Protein AF-A0A7S2GBQ5-F1 (afdb_monomer)

Structure (mmCIF, N/CA/C/O backbone):
data_AF-A0A7S2GBQ5-F1
#
_entry.id   AF-A0A7S2GBQ5-F1
#
loop_
_atom_site.group_PDB
_atom_site.id
_atom_site.type_symbol
_atom_site.label_atom_id
_atom_site.label_alt_id
_atom_site.label_comp_id
_atom_site.label_asym_id
_atom_site.label_entity_id
_atom_site.label_seq_id
_atom_site.pdbx_PDB_ins_code
_atom_site.Cartn_x
_atom_site.Cartn_y
_atom_site.Cartn_z
_atom_site.occupancy
_atom_site.B_iso_or_equiv
_atom_site.auth_seq_id
_atom_site.auth_comp_id
_atom_site.auth_asym_id
_atom_site.auth_atom_id
_atom_site.pdbx_PDB_model_num
ATOM 1 N N . ASP A 1 1 ? -71.004 -13.357 -18.748 1.00 38.91 1 ASP A N 1
ATOM 2 C CA . ASP A 1 1 ? -71.291 -12.742 -20.054 1.00 38.91 1 ASP A CA 1
ATOM 3 C C . ASP A 1 1 ? -70.005 -12.298 -20.719 1.00 38.91 1 ASP A C 1
ATOM 5 O O . ASP A 1 1 ? -69.294 -11.481 -20.156 1.00 38.91 1 ASP A O 1
ATOM 9 N N . SER A 1 2 ? -69.502 -13.001 -21.742 1.00 39.09 2 SER A N 1
ATOM 10 C CA . SER A 1 2 ? -69.955 -12.904 -23.149 1.00 39.09 2 SER A CA 1
ATOM 11 C C . SER A 1 2 ? -70.015 -11.432 -23.583 1.00 39.09 2 SER A C 1
ATOM 13 O O . SER A 1 2 ? -70.747 -10.651 -22.998 1.00 39.09 2 SER A O 1
ATOM 15 N N . THR A 1 3 ? -69.300 -10.939 -24.588 1.00 39.34 3 THR A N 1
ATOM 16 C CA . THR A 1 3 ? -68.952 -11.549 -25.875 1.00 39.34 3 THR A CA 1
ATOM 17 C C . THR A 1 3 ? -68.031 -10.561 -26.602 1.00 39.34 3 THR A C 1
ATOM 19 O O . THR A 1 3 ? -68.223 -9.352 -26.494 1.00 39.34 3 THR A O 1
ATOM 22 N N . SER A 1 4 ? -67.059 -11.053 -27.374 1.00 40.75 4 SER A N 1
ATOM 23 C CA . SER A 1 4 ? -66.429 -10.266 -28.450 1.00 40.75 4 SER A CA 1
ATOM 24 C C . SER A 1 4 ? -67.464 -9.913 -29.540 1.00 40.75 4 SER A C 1
ATOM 26 O O . SER A 1 4 ? -68.505 -10.570 -29.606 1.00 40.75 4 SER A O 1
ATOM 28 N 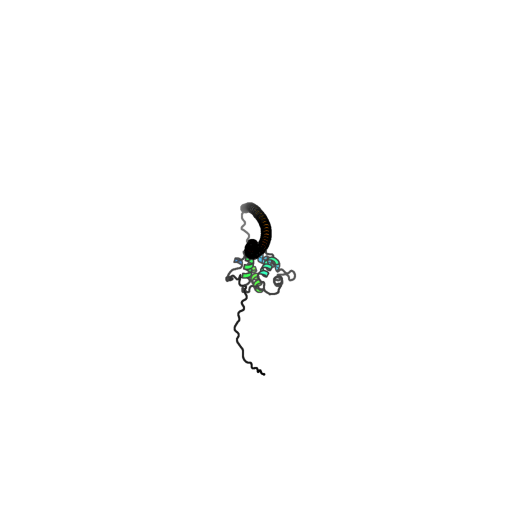N . PRO A 1 5 ? -67.186 -8.949 -30.441 1.00 49.69 5 PRO A N 1
ATOM 29 C CA . PRO A 1 5 ? -66.458 -9.330 -31.654 1.00 49.69 5 PRO A CA 1
ATOM 30 C C . PRO A 1 5 ? -65.472 -8.286 -32.215 1.00 49.69 5 PRO A C 1
ATOM 32 O O . PRO A 1 5 ? -65.517 -7.090 -31.947 1.00 49.69 5 PRO A O 1
ATOM 35 N N . ARG A 1 6 ? -64.583 -8.832 -33.050 1.00 36.69 6 ARG A N 1
ATOM 36 C CA . ARG A 1 6 ? -63.646 -8.197 -33.983 1.00 36.69 6 ARG A CA 1
ATOM 37 C C . ARG A 1 6 ? -64.313 -7.145 -34.885 1.00 36.69 6 ARG A C 1
ATOM 39 O O . ARG A 1 6 ? -65.378 -7.416 -35.427 1.00 36.69 6 ARG A O 1
ATOM 46 N N . ASN A 1 7 ? -63.581 -6.077 -35.214 1.00 34.28 7 ASN A N 1
ATOM 47 C CA . ASN A 1 7 ? -63.207 -5.825 -36.611 1.00 34.28 7 ASN A CA 1
ATOM 48 C C . ASN A 1 7 ? -62.040 -4.838 -36.761 1.00 34.28 7 ASN A C 1
ATOM 50 O O . ASN A 1 7 ? -61.991 -3.767 -36.166 1.00 34.28 7 ASN A O 1
ATOM 54 N N . SER A 1 8 ? -61.100 -5.276 -37.591 1.00 35.47 8 SER A N 1
ATOM 55 C CA . SER A 1 8 ? -59.974 -4.573 -38.197 1.00 35.47 8 SER A CA 1
ATOM 56 C C . SER A 1 8 ? -60.416 -3.456 -39.144 1.00 35.47 8 SER A C 1
ATOM 58 O O . SER A 1 8 ? -61.440 -3.630 -39.797 1.00 35.47 8 SER A O 1
ATOM 60 N N . VAL A 1 9 ? -59.582 -2.422 -39.331 1.00 34.34 9 VAL A N 1
ATOM 61 C CA . VAL A 1 9 ? -58.965 -2.027 -40.625 1.00 34.34 9 VAL A CA 1
ATOM 62 C C . VAL A 1 9 ? -58.096 -0.758 -40.449 1.00 34.34 9 VAL A C 1
ATOM 64 O O . VAL A 1 9 ? -58.468 0.167 -39.738 1.00 34.34 9 VAL A O 1
ATOM 67 N N . ALA A 1 10 ? -56.967 -0.754 -41.173 1.00 31.06 10 ALA A N 1
ATOM 68 C CA . ALA A 1 10 ? -56.099 0.365 -41.587 1.00 31.06 10 ALA A CA 1
ATOM 69 C C . ALA A 1 10 ? -55.024 0.923 -40.620 1.00 31.06 10 ALA A C 1
ATOM 71 O O . ALA A 1 10 ? -55.217 1.883 -39.885 1.00 31.06 10 ALA A O 1
ATOM 72 N N . SER A 1 11 ? -53.808 0.377 -40.763 1.00 35.62 11 SER A N 1
ATOM 73 C CA . SER A 1 11 ? -52.530 1.130 -40.754 1.00 35.62 11 SER A CA 1
ATOM 74 C C . SER A 1 11 ? -52.375 1.898 -42.094 1.00 35.62 11 SER A C 1
ATOM 76 O O . SER A 1 11 ? -53.098 1.519 -43.018 1.00 35.62 11 SER A O 1
ATOM 78 N N . PRO A 1 12 ? -51.453 2.879 -42.305 1.00 41.28 12 PRO A N 1
ATOM 79 C CA . PRO A 1 12 ? -50.140 3.007 -41.650 1.00 41.28 12 PRO A CA 1
ATOM 80 C C . PRO A 1 12 ? -49.613 4.442 -41.395 1.00 41.28 12 PRO A C 1
ATOM 82 O O . PRO A 1 12 ? -49.988 5.394 -42.072 1.00 41.28 12 PRO A O 1
ATOM 85 N N . ARG A 1 13 ? -48.637 4.560 -40.481 1.00 29.36 13 ARG 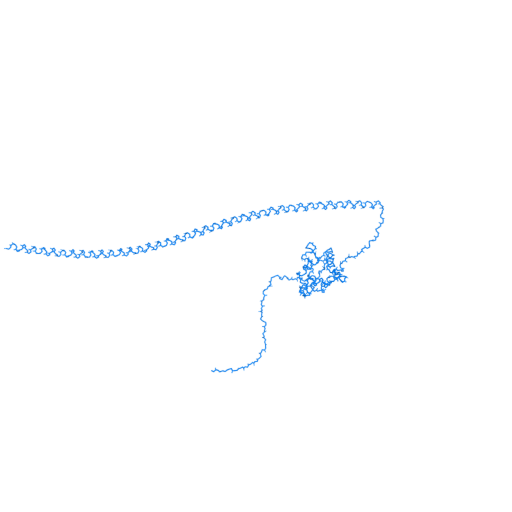A N 1
ATOM 86 C CA . ARG A 1 13 ? -47.414 5.400 -40.570 1.00 29.36 13 ARG A CA 1
ATOM 87 C C . ARG A 1 13 ? -46.789 5.508 -39.179 1.00 29.36 13 ARG A C 1
ATOM 89 O O . ARG A 1 13 ? -47.236 6.300 -38.360 1.00 29.36 13 ARG A O 1
ATOM 96 N N . THR A 1 14 ? -45.731 4.745 -38.919 1.00 35.41 14 THR A N 1
ATOM 97 C CA . THR A 1 14 ? -44.856 5.001 -37.769 1.00 35.41 14 THR A CA 1
ATOM 98 C C . THR A 1 14 ? -43.554 5.598 -38.264 1.00 35.41 14 THR A C 1
ATOM 100 O O . THR A 1 14 ? -42.693 4.927 -38.830 1.00 35.41 14 THR A O 1
ATOM 103 N N . SER A 1 15 ? -43.473 6.901 -38.045 1.00 30.36 15 SER A N 1
ATOM 104 C CA . SER A 1 15 ? -42.272 7.707 -37.952 1.00 30.36 15 SER A CA 1
ATOM 105 C C . SER A 1 15 ? -41.228 7.083 -37.023 1.00 30.36 15 SER A C 1
ATOM 107 O O . SER A 1 15 ? -41.525 6.689 -35.897 1.00 30.36 15 SER A O 1
ATOM 109 N N . SER A 1 16 ? -40.004 7.062 -37.538 1.00 31.91 16 SER A N 1
ATOM 110 C CA . SER A 1 16 ? -38.696 7.022 -36.890 1.00 31.91 16 SER A CA 1
ATOM 111 C C . SER A 1 16 ? -38.676 7.152 -35.363 1.00 31.91 16 SER A C 1
ATOM 113 O O . SER A 1 16 ? -38.845 8.240 -34.813 1.00 31.91 16 SER A O 1
ATOM 115 N N . ILE A 1 17 ? -38.320 6.055 -34.691 1.00 32.91 17 ILE A N 1
ATOM 116 C CA . ILE A 1 17 ? -37.798 6.077 -33.324 1.00 32.91 17 ILE A CA 1
ATOM 117 C C . ILE A 1 17 ? -36.276 5.961 -33.404 1.00 32.91 17 ILE A C 1
ATOM 119 O O . ILE A 1 17 ? -35.724 4.953 -33.845 1.00 32.91 17 ILE A O 1
ATOM 123 N N . LYS A 1 18 ? -35.613 7.036 -32.968 1.00 38.03 18 LYS A N 1
ATOM 124 C CA . LYS A 1 18 ? -34.178 7.117 -32.688 1.00 38.03 18 LYS A CA 1
ATOM 125 C C . LYS A 1 18 ? -33.757 5.980 -31.755 1.00 38.03 18 LYS A C 1
ATOM 127 O O . LYS A 1 18 ? -34.268 5.871 -30.644 1.00 38.03 18 LYS A O 1
ATOM 132 N N . ARG A 1 19 ? -32.741 5.218 -32.159 1.00 29.41 19 ARG A N 1
ATOM 133 C CA . ARG A 1 19 ? -31.838 4.540 -31.226 1.00 29.41 19 ARG A CA 1
ATOM 134 C C . ARG A 1 19 ? -30.446 5.113 -31.419 1.00 29.41 19 ARG A C 1
ATOM 136 O O . ARG A 1 19 ? -29.775 4.860 -32.410 1.00 29.41 19 ARG A O 1
ATOM 143 N N . THR A 1 20 ? -30.075 5.952 -30.465 1.00 39.88 20 THR A N 1
ATOM 144 C CA . THR A 1 20 ? -28.716 6.410 -30.217 1.00 39.88 20 THR A CA 1
ATOM 145 C C . THR A 1 20 ? -27.846 5.203 -29.893 1.00 39.88 20 THR A C 1
ATOM 147 O O . THR A 1 20 ? -28.181 4.460 -28.970 1.00 39.88 20 THR A O 1
ATOM 150 N N . ASN A 1 21 ? -26.729 5.029 -30.599 1.00 29.89 21 ASN A N 1
ATOM 151 C CA . ASN A 1 21 ? -25.625 4.260 -30.050 1.00 29.89 21 ASN A CA 1
ATOM 152 C C . ASN A 1 21 ? -24.335 5.071 -30.149 1.00 29.89 21 ASN A C 1
ATOM 154 O O . ASN A 1 21 ? -23.849 5.422 -31.219 1.00 29.89 21 ASN A O 1
ATOM 158 N N . SER A 1 22 ? -23.874 5.415 -28.959 1.00 39.25 22 SER A N 1
ATOM 159 C CA . SER A 1 22 ? -22.636 6.062 -28.576 1.00 39.25 22 SER A CA 1
ATOM 160 C C . SER A 1 22 ? -21.411 5.285 -29.051 1.00 39.25 22 SER A C 1
ATOM 162 O O . SER A 1 22 ? -21.162 4.184 -28.569 1.00 39.25 22 SER A O 1
ATOM 164 N N . ASN A 1 23 ? -20.631 5.893 -29.944 1.00 31.45 23 ASN A N 1
ATOM 165 C CA . ASN A 1 23 ? -19.167 5.840 -29.934 1.00 31.45 23 ASN A CA 1
ATOM 166 C C . ASN A 1 23 ? -18.626 6.900 -30.901 1.00 31.45 23 ASN A C 1
ATOM 168 O O . ASN A 1 23 ? -18.145 6.607 -31.988 1.00 31.45 23 ASN A O 1
ATOM 172 N N . ASP A 1 24 ? -18.752 8.158 -30.486 1.00 40.06 24 ASP A N 1
ATOM 173 C CA . ASP A 1 24 ? -18.195 9.310 -31.188 1.00 40.06 24 ASP A CA 1
ATOM 174 C C . ASP A 1 24 ? -17.082 9.910 -30.321 1.00 40.06 24 ASP A C 1
ATOM 176 O O . ASP A 1 24 ? -17.286 10.844 -29.547 1.00 40.06 24 ASP A O 1
ATOM 180 N N . LYS A 1 25 ? -15.908 9.272 -30.353 1.00 40.12 25 LYS A N 1
ATOM 181 C CA . LYS A 1 25 ? -14.641 9.840 -29.878 1.00 40.12 25 LYS A CA 1
ATOM 182 C C . LYS A 1 25 ? -13.556 9.344 -30.829 1.00 40.12 25 LYS A C 1
ATOM 184 O O . LYS A 1 25 ? -13.327 8.145 -30.906 1.00 40.12 25 LYS A O 1
ATOM 189 N N . PHE A 1 26 ? -12.917 10.284 -31.526 1.00 35.91 26 PHE A N 1
ATOM 190 C CA . PHE A 1 26 ? -11.933 10.115 -32.611 1.00 35.91 26 PHE A CA 1
ATOM 191 C C . PHE A 1 26 ? -12.484 9.984 -34.038 1.00 35.91 26 PHE A C 1
ATOM 193 O O . PHE A 1 26 ? -12.033 9.143 -34.804 1.00 35.91 26 PHE A O 1
ATOM 200 N N . SER A 1 27 ? -13.346 10.910 -34.460 1.00 35.12 27 SER A N 1
ATOM 201 C CA . SER A 1 27 ? -13.413 11.271 -35.881 1.00 35.12 27 SER A CA 1
ATOM 202 C C . SER A 1 27 ? -13.060 12.748 -36.039 1.00 35.12 27 SER A C 1
ATOM 204 O O . SER A 1 27 ? -13.896 13.638 -35.898 1.00 35.12 27 SER A O 1
ATOM 206 N N . LYS A 1 28 ? -11.766 13.036 -36.242 1.00 39.00 28 LYS A N 1
ATOM 207 C CA . LYS A 1 28 ? -11.351 14.363 -36.717 1.00 39.00 28 LYS A CA 1
ATOM 208 C C . LYS A 1 28 ? -11.828 14.489 -38.170 1.00 39.00 28 LYS A C 1
ATOM 210 O O . LYS A 1 28 ? -11.628 13.547 -38.936 1.00 39.00 28 LYS A O 1
ATOM 215 N N . PRO A 1 29 ? -12.403 15.629 -38.581 1.00 30.52 29 PRO A N 1
ATOM 216 C CA . PRO A 1 29 ? -12.885 15.797 -39.944 1.00 30.52 29 PRO A CA 1
ATOM 217 C C . PRO A 1 29 ? -11.690 15.715 -40.904 1.00 30.52 29 PRO A C 1
ATOM 219 O O . PRO A 1 29 ? -10.769 16.537 -40.835 1.00 30.52 29 PRO A O 1
ATOM 222 N N . ARG A 1 30 ? -11.671 14.689 -41.767 1.00 40.91 30 ARG A 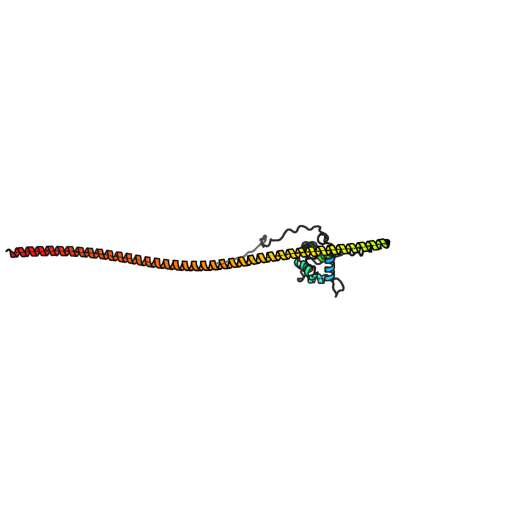N 1
ATOM 223 C CA . ARG A 1 30 ? -10.635 14.503 -42.792 1.00 40.91 30 ARG A CA 1
ATOM 224 C C . ARG A 1 30 ? -10.745 15.656 -43.795 1.00 40.91 30 ARG A C 1
ATOM 226 O O . ARG A 1 30 ? -11.676 15.726 -44.590 1.00 40.91 30 ARG A O 1
ATOM 233 N N . ARG A 1 31 ? -9.808 16.608 -43.701 1.00 39.22 31 ARG A N 1
ATOM 234 C CA . ARG A 1 31 ? -9.645 17.718 -44.653 1.00 39.22 31 ARG A CA 1
ATOM 235 C C . ARG A 1 31 ? -9.565 17.140 -46.064 1.00 39.22 31 ARG A C 1
ATOM 237 O O . ARG A 1 31 ? -8.753 16.255 -46.304 1.00 39.22 31 ARG A O 1
ATOM 244 N N . SER A 1 32 ? -10.369 17.669 -46.982 1.00 42.34 32 SER A N 1
ATOM 245 C CA . SER A 1 32 ? -10.367 17.302 -48.398 1.00 42.34 32 SER A CA 1
ATOM 246 C C . SER A 1 32 ? -8.955 17.429 -48.988 1.00 42.34 32 SER A C 1
ATOM 248 O O . SER A 1 32 ? -8.488 18.537 -49.264 1.00 42.34 32 SER A O 1
ATOM 250 N N . LEU A 1 33 ? -8.266 16.304 -49.190 1.00 49.19 33 LEU A N 1
ATOM 251 C CA . LEU A 1 33 ? -6.951 16.220 -49.838 1.00 49.19 33 LEU A CA 1
ATOM 252 C C . LEU A 1 33 ? -7.096 16.295 -51.367 1.00 49.19 33 LEU A C 1
ATOM 254 O O . LEU A 1 33 ? -6.555 15.493 -52.119 1.00 49.19 33 LEU A O 1
ATOM 258 N N . SER A 1 34 ? -7.839 17.289 -51.847 1.00 47.03 34 SER A N 1
ATOM 259 C CA . SER A 1 34 ? -7.945 17.572 -53.273 1.00 47.03 34 SER A CA 1
ATOM 260 C C . SER A 1 34 ? -6.642 18.239 -53.738 1.00 47.03 34 SER A C 1
ATOM 262 O O . SER A 1 34 ? -6.470 19.442 -53.539 1.00 47.03 34 SER A O 1
ATOM 264 N N . ARG A 1 35 ? -5.775 17.451 -54.401 1.00 50.28 35 ARG A N 1
ATOM 265 C CA . ARG A 1 35 ? -4.517 17.808 -55.113 1.00 50.28 35 ARG A CA 1
ATOM 266 C C . ARG A 1 35 ? -3.192 17.688 -54.337 1.00 50.28 35 ARG A C 1
ATOM 268 O O . ARG A 1 35 ? -2.382 18.609 -54.380 1.00 50.28 35 ARG A O 1
ATOM 275 N N . LYS A 1 36 ? -2.903 16.554 -53.694 1.00 63.00 36 LYS A N 1
ATOM 276 C CA . LYS A 1 36 ? -1.498 16.179 -53.411 1.00 63.00 36 LYS A CA 1
ATOM 277 C C . LYS A 1 36 ? -1.019 15.161 -54.438 1.00 63.00 36 LYS A C 1
ATOM 279 O O . LYS A 1 36 ? -1.778 14.273 -54.808 1.00 63.00 36 LYS A O 1
ATOM 284 N N . THR A 1 37 ? 0.212 15.288 -54.915 1.00 71.00 37 THR A N 1
ATOM 285 C CA . THR A 1 37 ? 0.872 14.263 -55.733 1.00 71.00 37 THR A CA 1
ATOM 286 C C . THR A 1 37 ? 1.633 13.287 -54.831 1.00 71.00 37 THR A C 1
ATOM 288 O O . THR A 1 37 ? 2.036 13.644 -53.729 1.00 71.00 37 THR A O 1
ATOM 291 N N . ILE A 1 38 ? 1.889 12.055 -55.291 1.00 72.19 38 ILE A N 1
ATOM 292 C CA . ILE A 1 38 ? 2.696 11.068 -54.535 1.00 72.19 38 ILE A CA 1
ATOM 293 C C . ILE A 1 38 ? 4.084 11.632 -54.182 1.00 72.19 38 ILE A C 1
ATOM 295 O O . ILE A 1 38 ? 4.643 11.296 -53.143 1.00 72.19 38 ILE A O 1
ATOM 299 N N . LYS A 1 39 ? 4.624 12.529 -55.018 1.00 72.75 39 LYS A N 1
ATOM 300 C CA . LYS A 1 39 ? 5.915 13.200 -54.799 1.00 72.75 39 LYS A CA 1
ATOM 301 C C . LYS A 1 39 ? 5.907 14.181 -53.624 1.00 72.75 39 LYS A C 1
ATOM 303 O O . LYS A 1 39 ? 6.968 14.457 -53.077 1.00 72.75 39 LYS A O 1
ATOM 308 N N . ASP A 1 40 ? 4.731 14.652 -53.214 1.00 79.19 40 ASP A N 1
ATOM 309 C CA . ASP A 1 40 ? 4.567 15.477 -52.013 1.00 79.19 40 ASP A CA 1
ATOM 310 C C . ASP A 1 40 ? 4.542 14.621 -50.733 1.00 79.19 40 ASP A C 1
ATOM 312 O O . ASP A 1 40 ? 4.698 15.150 -49.635 1.00 79.19 40 ASP A O 1
ATOM 316 N N . LEU A 1 41 ? 4.332 13.303 -50.870 1.00 75.31 41 LEU A N 1
ATOM 317 C CA . LEU A 1 41 ? 4.299 12.334 -49.770 1.00 75.31 41 LEU A CA 1
ATOM 318 C C . LEU A 1 41 ? 5.615 11.560 -49.634 1.00 75.31 41 LEU A C 1
ATOM 320 O O . LEU A 1 41 ? 6.049 11.280 -48.523 1.00 75.31 41 LEU A O 1
ATOM 324 N N . LEU A 1 42 ? 6.255 11.208 -50.752 1.00 81.88 42 LEU A N 1
ATOM 325 C CA . LEU A 1 42 ? 7.483 10.418 -50.789 1.00 81.88 42 LEU A CA 1
ATOM 326 C C . LEU A 1 42 ? 8.526 11.067 -51.701 1.00 81.88 42 LEU A C 1
ATOM 328 O O . LEU A 1 42 ? 8.239 11.440 -52.837 1.00 81.88 42 LEU A O 1
ATOM 332 N N . ASN A 1 43 ? 9.781 11.106 -51.247 1.00 84.00 43 ASN A N 1
ATOM 333 C CA . ASN A 1 43 ? 10.899 11.482 -52.113 1.00 84.00 43 ASN A CA 1
ATOM 334 C C . ASN A 1 43 ? 11.195 10.393 -53.167 1.00 84.00 43 ASN A C 1
ATOM 336 O O . ASN A 1 43 ? 10.799 9.234 -53.023 1.00 84.00 43 ASN A O 1
ATOM 340 N N . GLN A 1 44 ? 11.955 10.743 -54.210 1.00 80.81 44 GLN A N 1
ATOM 341 C CA . GLN A 1 44 ? 12.243 9.831 -55.326 1.00 80.81 44 GLN A CA 1
ATOM 342 C C . GLN A 1 44 ? 12.894 8.508 -54.879 1.00 80.81 44 GLN A C 1
ATOM 344 O O . GLN A 1 44 ? 12.519 7.449 -55.371 1.00 80.81 44 GLN A O 1
ATOM 349 N N . LYS A 1 45 ? 13.807 8.538 -53.894 1.00 83.81 45 LYS A N 1
ATOM 350 C CA . LYS A 1 45 ? 14.454 7.322 -53.363 1.00 83.81 45 LYS A CA 1
ATOM 351 C C . LYS A 1 45 ? 13.439 6.381 -52.707 1.00 83.81 45 LYS A C 1
ATOM 353 O O . LYS A 1 45 ? 13.530 5.165 -52.884 1.00 83.81 45 LYS A O 1
ATOM 358 N N . LYS A 1 46 ? 12.468 6.926 -51.967 1.00 87.00 46 LYS A N 1
ATOM 359 C CA . LYS A 1 46 ? 11.384 6.154 -51.343 1.00 87.00 46 LYS A CA 1
ATOM 360 C C . LYS A 1 46 ? 10.408 5.611 -52.387 1.00 87.00 46 LYS A C 1
ATOM 362 O O . LYS A 1 46 ? 10.026 4.452 -52.277 1.00 87.00 46 LYS A O 1
ATOM 367 N N . ILE A 1 47 ? 10.081 6.385 -53.427 1.00 83.62 47 ILE A N 1
ATOM 368 C CA . ILE A 1 47 ? 9.254 5.930 -54.563 1.00 83.62 47 ILE A CA 1
ATOM 369 C C . ILE A 1 47 ? 9.925 4.758 -55.292 1.00 83.62 47 ILE A C 1
ATOM 371 O O . ILE A 1 47 ? 9.289 3.731 -55.528 1.00 83.62 47 ILE A O 1
ATOM 375 N N . ASP A 1 48 ? 11.221 4.865 -55.589 1.00 84.00 48 ASP A N 1
ATOM 376 C CA . ASP A 1 48 ? 11.969 3.794 -56.255 1.00 84.00 48 ASP A CA 1
ATOM 377 C C . ASP A 1 48 ? 12.085 2.543 -55.372 1.00 84.00 48 ASP A C 1
ATOM 379 O O . ASP A 1 48 ? 12.006 1.418 -55.871 1.00 84.00 48 ASP A O 1
ATOM 383 N N . SER A 1 49 ? 12.234 2.726 -54.057 1.00 85.62 49 SER A N 1
ATOM 384 C CA . SER A 1 49 ? 12.270 1.628 -53.084 1.00 85.62 49 SER A CA 1
ATOM 385 C C . SER A 1 49 ? 10.913 0.934 -52.957 1.00 85.62 49 SER A C 1
ATOM 387 O O . SER A 1 49 ? 10.856 -0.294 -52.967 1.00 85.62 49 SER A O 1
ATOM 389 N N . LEU A 1 50 ? 9.825 1.708 -52.899 1.00 85.38 50 LEU A N 1
ATOM 390 C CA . LEU A 1 50 ? 8.455 1.202 -52.884 1.00 85.38 50 LEU A CA 1
ATOM 391 C C . LEU A 1 50 ? 8.174 0.385 -54.147 1.00 85.38 50 LEU A C 1
ATOM 393 O O . LEU A 1 50 ? 7.726 -0.753 -54.049 1.00 85.38 50 LEU A O 1
ATOM 397 N N . ARG A 1 51 ? 8.526 0.917 -55.325 1.00 85.56 51 ARG A N 1
ATOM 398 C CA . ARG A 1 51 ? 8.381 0.207 -56.602 1.00 85.56 51 ARG A CA 1
ATOM 399 C C . ARG A 1 51 ? 9.115 -1.130 -56.583 1.00 85.56 51 ARG A C 1
ATOM 401 O O . ARG A 1 51 ? 8.499 -2.158 -56.830 1.00 85.56 51 ARG A O 1
ATOM 408 N N . ARG A 1 52 ? 10.409 -1.138 -56.250 1.00 84.50 52 ARG A N 1
ATOM 409 C CA . ARG A 1 52 ? 11.215 -2.373 -56.219 1.00 84.50 52 ARG A CA 1
ATOM 410 C C . ARG A 1 52 ? 10.651 -3.405 -55.245 1.00 84.50 52 ARG A C 1
ATOM 412 O O . ARG A 1 52 ? 10.602 -4.585 -55.577 1.00 84.50 52 ARG A O 1
ATOM 419 N N . ALA A 1 53 ? 10.217 -2.969 -54.062 1.00 84.69 53 ALA A N 1
ATOM 420 C CA . ALA A 1 53 ? 9.608 -3.852 -53.072 1.00 84.69 53 ALA A CA 1
ATOM 421 C C . ALA A 1 53 ? 8.308 -4.483 -53.598 1.00 84.69 53 ALA A C 1
ATOM 423 O O . ALA A 1 53 ? 8.079 -5.677 -53.407 1.00 84.69 53 ALA A O 1
ATOM 424 N N . TRP A 1 54 ? 7.488 -3.708 -54.309 1.00 83.75 54 TRP A N 1
ATOM 425 C CA . TRP A 1 54 ? 6.253 -4.183 -54.935 1.00 83.75 54 TRP A CA 1
ATOM 426 C C . TRP A 1 54 ? 6.499 -5.124 -56.116 1.00 83.75 54 TRP A C 1
ATOM 428 O O . TRP A 1 54 ? 5.833 -6.153 -56.230 1.00 83.75 54 TRP A O 1
ATOM 438 N N . GLU A 1 55 ? 7.467 -4.813 -56.979 1.00 82.69 55 GLU A N 1
ATOM 439 C CA . GLU A 1 55 ? 7.860 -5.678 -58.098 1.00 82.69 55 GLU A CA 1
ATOM 440 C C . GLU A 1 55 ? 8.401 -7.022 -57.593 1.00 82.69 55 GLU A C 1
ATOM 442 O O . GLU A 1 55 ? 8.058 -8.070 -58.133 1.00 82.69 55 GLU A O 1
ATOM 447 N N . ALA A 1 56 ? 9.196 -7.000 -56.521 1.00 82.38 56 ALA A N 1
ATOM 448 C CA . ALA A 1 56 ? 9.733 -8.207 -55.907 1.00 82.38 56 ALA A CA 1
ATOM 449 C C . ALA A 1 56 ? 8.639 -9.053 -55.240 1.00 82.38 56 ALA A C 1
ATOM 451 O O . ALA A 1 56 ? 8.618 -10.272 -55.394 1.00 82.38 56 ALA A O 1
ATOM 452 N N . ALA A 1 57 ? 7.717 -8.422 -54.510 1.00 81.25 57 ALA A N 1
ATOM 453 C CA . ALA A 1 57 ? 6.677 -9.139 -53.779 1.00 81.25 57 ALA A CA 1
ATOM 454 C C . ALA A 1 57 ? 5.598 -9.745 -54.697 1.00 81.25 57 ALA A C 1
ATOM 456 O O . ALA A 1 57 ? 4.988 -10.756 -54.343 1.00 81.25 57 ALA A O 1
ATOM 457 N N . SER A 1 58 ? 5.371 -9.142 -55.867 1.00 78.44 58 SER A N 1
ATOM 458 C CA . SER A 1 58 ? 4.407 -9.615 -56.870 1.00 78.44 58 SER A CA 1
ATOM 459 C C . SER A 1 58 ? 4.971 -10.681 -57.810 1.00 78.44 58 SER A C 1
ATOM 461 O O . SER A 1 58 ? 4.218 -11.248 -58.594 1.00 78.44 58 SER A O 1
ATOM 463 N N . TYR A 1 59 ? 6.265 -10.995 -57.749 1.00 79.94 59 TYR A N 1
ATOM 464 C CA . TYR A 1 59 ? 6.879 -11.948 -58.670 1.00 79.94 59 TYR A CA 1
ATOM 465 C C . TYR A 1 59 ? 6.364 -13.384 -58.458 1.00 79.94 59 TYR A C 1
ATOM 467 O O . TYR A 1 59 ? 6.461 -13.946 -57.364 1.00 79.94 59 TYR A O 1
ATOM 475 N N . SER A 1 60 ? 5.848 -14.001 -59.524 1.00 73.81 60 SER A N 1
ATOM 476 C CA . SER A 1 60 ? 5.406 -15.397 -59.552 1.00 73.81 60 SER A CA 1
ATOM 477 C C . SER A 1 60 ? 6.354 -16.243 -60.389 1.00 73.81 60 SER A C 1
ATOM 479 O O . SER A 1 60 ? 6.452 -16.087 -61.608 1.00 73.81 60 SER A O 1
ATOM 481 N N . SER A 1 61 ? 7.011 -17.199 -59.730 1.00 66.19 61 SER A N 1
ATOM 482 C CA . SER A 1 61 ? 7.850 -18.204 -60.391 1.00 66.19 61 SER A CA 1
ATOM 483 C C . SER A 1 61 ? 7.045 -19.165 -61.269 1.00 66.19 61 SER A C 1
ATOM 485 O O . SER A 1 61 ? 7.603 -19.751 -62.189 1.00 66.19 61 SER A O 1
ATOM 487 N N . VAL A 1 62 ? 5.743 -19.316 -60.999 1.00 65.06 62 VAL A N 1
ATOM 488 C CA . VAL A 1 62 ? 4.857 -20.264 -61.692 1.00 65.06 62 VAL A CA 1
ATOM 489 C C . VAL A 1 62 ? 4.316 -19.678 -62.998 1.00 65.06 62 VAL A C 1
ATOM 491 O O . VAL A 1 62 ? 4.239 -20.387 -63.994 1.00 65.06 62 VAL A O 1
ATOM 494 N N . LYS A 1 63 ? 3.948 -18.389 -63.010 1.00 66.31 63 LYS A N 1
ATOM 495 C CA . LYS A 1 63 ? 3.385 -17.716 -64.197 1.00 66.31 63 LYS A CA 1
ATOM 496 C C . LYS A 1 63 ? 4.427 -16.975 -65.042 1.00 66.31 63 LYS A C 1
ATOM 498 O O . LYS A 1 63 ? 4.097 -16.554 -66.143 1.00 66.31 63 LYS A O 1
ATOM 503 N N . GLY A 1 64 ? 5.656 -16.807 -64.544 1.00 58.59 64 GLY A N 1
ATOM 504 C CA . GLY A 1 64 ? 6.706 -16.059 -65.237 1.00 58.59 64 GLY A CA 1
ATOM 505 C C . GLY A 1 64 ? 6.338 -14.584 -65.392 1.00 58.59 64 GLY A C 1
ATOM 506 O O . GLY A 1 64 ? 6.077 -14.115 -66.494 1.00 58.59 64 GLY A O 1
ATOM 507 N N . GLY A 1 65 ? 6.274 -13.850 -64.281 1.00 70.38 65 GLY A N 1
ATOM 508 C CA . GLY A 1 65 ? 5.901 -12.435 -64.287 1.00 70.38 65 GLY A CA 1
ATOM 509 C C . GLY A 1 65 ? 5.251 -11.992 -62.982 1.00 70.38 65 GLY A C 1
ATOM 510 O O . GLY A 1 65 ? 5.253 -12.723 -61.992 1.00 70.38 65 GLY A O 1
ATOM 511 N N . GLN A 1 66 ? 4.705 -10.780 -62.969 1.00 73.44 66 GLN A N 1
ATOM 512 C CA . GLN A 1 66 ? 4.047 -10.214 -61.792 1.00 73.44 66 GLN A CA 1
ATOM 513 C C . GLN A 1 66 ? 2.606 -10.740 -61.678 1.00 73.44 66 GLN A C 1
ATOM 515 O O . GLN A 1 66 ? 1.806 -10.573 -62.595 1.00 73.44 66 GLN A O 1
ATOM 520 N N . ASP A 1 67 ? 2.280 -11.385 -60.557 1.00 77.06 67 ASP A N 1
ATOM 521 C CA . ASP A 1 67 ? 0.972 -11.966 -60.239 1.00 77.06 67 ASP A CA 1
ATOM 522 C C . ASP A 1 67 ? 0.309 -11.194 -59.093 1.00 77.06 67 ASP A C 1
ATOM 524 O O . ASP A 1 67 ? 0.383 -11.546 -57.910 1.00 77.06 67 ASP A O 1
ATOM 528 N N . TRP A 1 68 ? -0.323 -10.089 -59.473 1.00 72.56 68 TRP A N 1
ATOM 529 C CA . TRP A 1 68 ? -0.920 -9.108 -58.568 1.00 72.56 68 TRP A CA 1
ATOM 530 C C . TRP A 1 68 ? -2.107 -9.660 -57.777 1.00 72.56 68 TRP A C 1
ATOM 532 O O . TRP A 1 68 ? -2.278 -9.322 -56.607 1.00 72.56 68 TRP A O 1
ATOM 542 N N . ASP A 1 69 ? -2.876 -10.564 -58.385 1.00 73.38 69 ASP A N 1
ATOM 543 C CA . ASP A 1 69 ? -3.989 -11.274 -57.749 1.00 73.38 69 ASP A CA 1
ATOM 544 C C . ASP A 1 69 ? -3.539 -12.080 -56.531 1.00 73.38 69 ASP A C 1
ATOM 546 O O . ASP A 1 69 ? -4.173 -12.056 -55.471 1.00 73.38 69 ASP A O 1
ATOM 550 N N . SER A 1 70 ? -2.394 -12.746 -56.663 1.00 76.06 70 SER A N 1
ATOM 551 C CA . SER A 1 70 ? -1.792 -13.526 -55.588 1.00 76.06 70 SER A CA 1
ATOM 552 C C . SER A 1 70 ? -1.263 -12.635 -54.462 1.00 76.06 70 SER A C 1
ATOM 554 O O . SER A 1 70 ? -1.373 -13.001 -53.293 1.00 76.06 70 SER A O 1
ATOM 556 N N . LEU A 1 71 ? -0.713 -11.457 -54.778 1.00 73.94 71 LEU A N 1
ATOM 557 C CA . LEU A 1 71 ? -0.249 -10.501 -53.766 1.00 73.94 71 LEU A CA 1
ATOM 558 C C . LEU A 1 71 ? -1.420 -9.874 -52.993 1.00 73.94 71 LEU A C 1
ATOM 560 O O . LEU A 1 71 ? -1.369 -9.816 -51.764 1.00 73.94 71 LEU A O 1
ATOM 564 N N . PHE A 1 72 ? -2.483 -9.465 -53.692 1.00 76.69 72 PHE A N 1
ATOM 565 C CA . PHE A 1 72 ? -3.681 -8.882 -53.081 1.00 76.69 72 PHE A CA 1
ATOM 566 C C . PHE A 1 72 ? -4.393 -9.897 -52.170 1.00 76.69 72 PHE A C 1
ATOM 568 O O . PHE A 1 72 ? -4.659 -9.618 -51.000 1.00 76.69 72 PHE A O 1
ATOM 575 N N . SER A 1 73 ? -4.582 -11.130 -52.656 1.00 78.06 73 SER A N 1
ATOM 576 C CA . SER A 1 73 ? -5.247 -12.209 -51.907 1.00 78.06 73 SER A CA 1
ATOM 577 C C . SER A 1 73 ? -4.487 -12.649 -50.648 1.00 78.06 73 SER A C 1
ATOM 579 O O . SER A 1 73 ? -5.094 -13.141 -49.701 1.00 78.06 73 SER A O 1
ATOM 581 N N . ARG A 1 74 ? -3.156 -12.480 -50.604 1.00 72.75 74 ARG A N 1
ATOM 582 C CA . ARG A 1 74 ? -2.339 -12.795 -49.412 1.00 72.75 74 ARG A CA 1
ATOM 583 C C . ARG A 1 74 ? -2.603 -11.849 -48.245 1.00 72.75 74 ARG A C 1
ATOM 585 O O . ARG A 1 74 ? -2.406 -12.236 -47.095 1.00 72.75 74 ARG A O 1
ATOM 592 N N . VAL A 1 75 ? -2.993 -10.612 -48.536 1.00 69.50 75 VAL A N 1
ATOM 593 C CA . VAL A 1 75 ? -3.261 -9.592 -47.516 1.00 69.50 75 VAL A CA 1
ATOM 594 C C . VAL A 1 75 ? -4.749 -9.556 -47.175 1.00 69.50 75 VAL A C 1
ATOM 596 O O . VAL A 1 75 ? -5.109 -9.392 -46.007 1.00 69.50 75 VAL A O 1
ATOM 599 N N . ASP A 1 76 ? -5.618 -9.810 -48.154 1.00 76.06 76 ASP A N 1
ATOM 600 C CA . ASP A 1 76 ? -7.059 -9.891 -47.947 1.00 76.06 76 ASP A CA 1
ATOM 601 C C . ASP A 1 76 ? -7.539 -11.285 -47.491 1.00 76.06 76 ASP A C 1
ATOM 603 O O . ASP A 1 76 ? -8.266 -12.002 -48.177 1.00 76.06 76 ASP A O 1
ATOM 607 N N . ILE A 1 77 ? -7.149 -11.663 -46.270 1.00 59.47 77 ILE A N 1
ATOM 608 C CA . ILE A 1 77 ? -7.438 -12.977 -45.658 1.00 59.47 77 ILE A CA 1
ATOM 609 C C . ILE A 1 77 ? -8.948 -13.289 -45.595 1.00 59.47 77 ILE A C 1
ATOM 611 O O . ILE A 1 77 ? -9.341 -14.455 -45.599 1.00 59.47 77 ILE A O 1
ATOM 615 N N . ARG A 1 78 ? -9.808 -12.264 -45.529 1.00 59.69 78 ARG A N 1
ATOM 616 C CA . ARG A 1 78 ? -11.268 -12.424 -45.414 1.00 59.69 78 ARG A CA 1
ATOM 617 C C . ARG A 1 78 ? -12.011 -12.297 -46.746 1.00 59.69 78 ARG A C 1
ATOM 619 O O . ARG A 1 78 ? -13.236 -12.367 -46.722 1.00 59.69 78 ARG A O 1
ATOM 626 N N . LYS A 1 79 ? -11.303 -12.145 -47.876 1.00 65.94 79 LYS A N 1
ATOM 627 C CA . LYS A 1 79 ? -11.891 -11.892 -49.204 1.00 65.94 79 LYS A CA 1
ATOM 628 C C . LYS A 1 79 ? -12.908 -10.745 -49.181 1.00 65.94 79 LYS A C 1
ATOM 630 O O . LYS A 1 79 ? -13.971 -10.849 -49.788 1.00 65.94 79 LYS A O 1
ATOM 635 N N . SER A 1 80 ? -12.623 -9.682 -48.424 1.00 67.81 80 SER A N 1
ATOM 636 C CA . SER A 1 80 ? -13.492 -8.503 -48.428 1.00 67.81 80 SER A CA 1
ATOM 637 C C . SER A 1 80 ? -13.362 -7.693 -49.718 1.00 67.81 80 SER A C 1
ATOM 639 O O . SER A 1 80 ? -14.110 -6.745 -49.890 1.00 67.81 80 SER A O 1
ATOM 641 N N . ASN A 1 81 ? -12.433 -8.058 -50.610 1.00 72.50 81 ASN A N 1
ATOM 642 C CA . ASN A 1 81 ? -12.070 -7.360 -51.847 1.00 72.50 81 ASN A CA 1
ATOM 643 C C . ASN A 1 81 ? -11.578 -5.916 -51.634 1.00 72.50 81 ASN A C 1
ATOM 645 O O . ASN A 1 81 ? -11.340 -5.192 -52.598 1.00 72.50 81 ASN A O 1
ATOM 649 N N . GLU A 1 82 ? -11.348 -5.549 -50.375 1.00 80.25 82 GLU A N 1
ATOM 650 C CA . GLU A 1 82 ? -10.929 -4.231 -49.914 1.00 80.25 82 GLU A CA 1
ATOM 651 C C . GLU A 1 82 ? -9.862 -4.381 -48.822 1.00 80.25 82 GLU A C 1
ATOM 653 O O . GLU A 1 82 ? -9.974 -5.206 -47.896 1.00 80.25 82 GLU A O 1
ATOM 658 N N . LEU A 1 83 ? -8.811 -3.570 -48.929 1.00 81.44 83 LEU A N 1
ATOM 659 C CA . LEU A 1 83 ? -7.755 -3.464 -47.931 1.00 81.44 83 LEU A CA 1
ATOM 660 C C . LEU A 1 83 ? -8.033 -2.265 -47.028 1.00 81.44 83 LEU A C 1
ATOM 662 O O . LEU A 1 83 ? -7.875 -1.128 -47.449 1.00 81.44 83 LEU A O 1
ATOM 666 N N . ASP A 1 84 ? -8.408 -2.515 -45.777 1.00 83.94 84 ASP A N 1
ATOM 667 C CA . ASP A 1 84 ? -8.463 -1.472 -44.752 1.00 83.94 84 ASP A CA 1
ATOM 668 C C . ASP A 1 84 ? -7.051 -0.961 -44.381 1.00 83.94 84 ASP A C 1
ATOM 670 O O . ASP A 1 84 ? -6.015 -1.459 -44.849 1.00 83.94 84 ASP A O 1
ATOM 674 N N . LEU A 1 85 ? -6.994 0.054 -43.520 1.00 81.06 85 LEU A N 1
ATOM 675 C CA . LEU A 1 85 ? -5.738 0.678 -43.112 1.00 81.06 85 LEU A CA 1
ATOM 676 C C . LEU A 1 85 ? -4.785 -0.311 -42.404 1.00 81.06 85 LEU A C 1
ATOM 678 O O . LEU A 1 85 ? -3.584 -0.308 -42.670 1.00 81.06 85 LEU A O 1
ATOM 682 N N . ASP A 1 86 ? -5.298 -1.210 -41.560 1.00 84.44 86 ASP A N 1
ATOM 683 C CA . ASP A 1 86 ? -4.488 -2.210 -40.844 1.00 84.44 86 ASP A CA 1
ATOM 684 C C . ASP A 1 86 ? -3.904 -3.264 -41.801 1.00 84.44 86 ASP A C 1
ATOM 686 O O . ASP A 1 86 ? -2.725 -3.630 -41.718 1.00 84.44 86 ASP A O 1
ATOM 690 N N . LYS A 1 87 ? -4.694 -3.711 -42.779 1.00 85.31 87 LYS A N 1
ATOM 691 C CA . LYS A 1 87 ? -4.236 -4.568 -43.876 1.00 85.31 87 LYS A CA 1
ATOM 692 C C . LYS A 1 87 ? -3.194 -3.863 -44.739 1.00 85.31 87 LYS A C 1
ATOM 694 O O . LYS A 1 87 ? -2.212 -4.492 -45.136 1.00 85.31 87 LYS A O 1
ATOM 699 N N . THR A 1 88 ? -3.343 -2.562 -44.966 1.00 83.38 88 THR A N 1
ATOM 700 C CA . THR A 1 88 ? -2.360 -1.755 -45.699 1.00 83.38 88 THR A CA 1
ATOM 701 C C . THR A 1 88 ? -1.045 -1.651 -44.927 1.00 83.38 88 THR A C 1
ATOM 703 O O . THR A 1 88 ? 0.022 -1.903 -45.487 1.00 83.38 88 THR A O 1
ATOM 706 N N . PHE A 1 89 ? -1.081 -1.433 -43.610 1.00 87.25 89 PHE A N 1
ATOM 707 C CA . PHE A 1 89 ? 0.121 -1.524 -42.776 1.00 87.25 89 PHE A CA 1
ATOM 708 C C . PHE A 1 89 ? 0.768 -2.912 -42.844 1.00 87.25 89 PHE A C 1
ATOM 710 O O . PHE A 1 89 ? 1.989 -3.026 -42.996 1.00 87.25 89 PHE A O 1
ATOM 717 N N . LYS A 1 90 ? -0.026 -3.987 -42.802 1.00 86.56 90 LYS A N 1
ATOM 718 C CA . LYS A 1 90 ? 0.484 -5.360 -42.952 1.00 86.56 90 LYS A CA 1
ATOM 719 C C . LYS A 1 90 ? 1.135 -5.586 -44.316 1.00 86.56 90 LYS A C 1
ATOM 721 O O . LYS A 1 90 ? 2.197 -6.207 -44.359 1.00 86.56 90 LYS A O 1
ATOM 726 N N . LEU A 1 91 ? 0.574 -5.045 -45.397 1.00 84.81 91 LEU A N 1
ATOM 727 C CA . LEU A 1 91 ? 1.176 -5.088 -46.730 1.00 84.81 91 LEU A CA 1
ATOM 728 C C . LEU A 1 91 ? 2.574 -4.449 -46.715 1.00 84.81 91 LEU A C 1
ATOM 730 O O . LEU A 1 91 ? 3.543 -5.093 -47.113 1.00 84.81 91 LEU A O 1
ATOM 734 N N . PHE A 1 92 ? 2.715 -3.236 -46.176 1.00 87.50 92 PHE A N 1
ATOM 735 C CA . PHE A 1 92 ? 4.002 -2.531 -46.126 1.00 87.50 92 PHE A CA 1
ATOM 736 C C . PHE A 1 92 ? 5.036 -3.219 -45.232 1.00 87.50 92 PHE A C 1
ATOM 738 O O . PHE A 1 92 ? 6.188 -3.395 -45.634 1.00 87.50 92 PHE A O 1
ATOM 745 N N . ARG A 1 93 ? 4.638 -3.646 -44.030 1.00 90.81 93 ARG A N 1
ATOM 746 C CA . ARG A 1 93 ? 5.575 -4.187 -43.036 1.00 90.81 93 ARG A CA 1
ATOM 747 C C . ARG A 1 93 ? 5.919 -5.657 -43.271 1.00 90.81 93 ARG A C 1
ATOM 749 O O . ARG A 1 93 ? 7.076 -6.034 -43.102 1.00 90.81 93 ARG A O 1
ATOM 756 N N . LYS A 1 94 ? 4.943 -6.490 -43.653 1.00 85.31 94 LYS A N 1
ATOM 757 C CA . LYS A 1 94 ? 5.121 -7.949 -43.776 1.00 85.31 94 LYS A CA 1
ATOM 758 C C . LYS A 1 94 ? 5.362 -8.406 -45.210 1.00 85.31 94 LYS A C 1
ATOM 760 O O . LYS A 1 94 ? 6.257 -9.214 -45.429 1.00 85.31 94 LYS A O 1
ATOM 765 N N . THR A 1 95 ? 4.603 -7.891 -46.174 1.00 83.56 95 THR A N 1
ATOM 766 C CA . THR A 1 95 ? 4.685 -8.362 -47.568 1.00 83.56 95 THR A CA 1
ATOM 767 C C . THR A 1 95 ? 5.804 -7.661 -48.332 1.00 83.56 95 THR A C 1
ATOM 769 O O . THR A 1 95 ? 6.631 -8.312 -48.961 1.00 83.56 95 THR A O 1
ATOM 772 N N . LEU A 1 96 ? 5.871 -6.334 -48.227 1.00 85.31 96 LEU A N 1
ATOM 773 C CA . LEU A 1 96 ? 6.861 -5.498 -48.913 1.00 85.31 96 LEU A CA 1
ATOM 774 C C . LEU A 1 96 ? 8.156 -5.331 -48.110 1.00 85.31 96 LEU A C 1
ATOM 776 O O . LEU A 1 96 ? 9.153 -4.848 -48.639 1.00 85.31 96 LEU A O 1
ATOM 780 N N . ARG A 1 97 ? 8.140 -5.741 -46.834 1.00 87.81 97 ARG A N 1
ATOM 781 C CA . ARG A 1 97 ? 9.283 -5.705 -45.906 1.00 87.81 97 ARG A CA 1
ATOM 782 C C . ARG A 1 97 ? 9.908 -4.309 -45.768 1.00 87.81 97 ARG A C 1
ATOM 784 O O . ARG A 1 97 ? 11.116 -4.180 -45.582 1.00 87.81 97 ARG A O 1
ATOM 791 N N . MET A 1 98 ? 9.090 -3.259 -45.832 1.00 86.88 98 MET A N 1
ATOM 792 C CA . MET A 1 98 ? 9.540 -1.879 -45.657 1.00 86.88 98 MET A CA 1
ATOM 793 C C . MET A 1 98 ? 9.550 -1.517 -44.168 1.00 86.88 98 MET A C 1
ATOM 795 O O . MET A 1 98 ? 8.518 -1.559 -43.492 1.00 86.88 98 MET A O 1
ATOM 799 N N . SER A 1 99 ? 10.721 -1.166 -43.633 1.00 87.25 99 SER A N 1
ATOM 800 C CA . SER A 1 99 ? 10.891 -0.805 -42.219 1.00 87.25 99 SER A CA 1
ATOM 801 C C . SER A 1 99 ? 10.416 0.622 -41.933 1.00 87.25 99 SER A C 1
ATOM 803 O O . SER A 1 99 ? 10.342 1.450 -42.848 1.00 87.25 99 SER A O 1
ATOM 805 N N . LYS A 1 100 ? 10.122 0.934 -40.661 1.00 88.81 100 LYS A N 1
ATOM 806 C CA . LYS A 1 100 ? 9.677 2.280 -40.237 1.00 88.81 100 LYS A CA 1
ATOM 807 C C . LYS A 1 100 ? 10.709 3.374 -40.534 1.00 88.81 100 LYS A C 1
ATOM 809 O O . LYS A 1 100 ? 10.341 4.530 -40.673 1.00 88.81 100 LYS A O 1
ATOM 814 N N . LEU A 1 101 ? 11.977 2.987 -40.687 1.00 81.62 101 LEU A N 1
ATOM 815 C CA . LEU A 1 101 ? 13.078 3.871 -41.074 1.00 81.62 101 LEU A CA 1
ATOM 816 C C . LEU A 1 101 ? 13.042 4.237 -42.567 1.00 81.62 101 LEU A C 1
ATOM 818 O O . LEU A 1 101 ? 13.519 5.296 -42.958 1.00 81.62 101 LEU A O 1
ATOM 822 N N . THR A 1 102 ? 12.490 3.357 -43.410 1.00 84.25 102 THR A N 1
ATOM 823 C CA . THR A 1 102 ? 12.417 3.571 -44.867 1.00 84.25 102 THR A CA 1
ATOM 824 C C . THR A 1 102 ? 11.150 4.309 -45.288 1.00 84.25 102 THR A C 1
ATOM 826 O O . THR A 1 102 ? 11.229 5.254 -46.070 1.00 84.25 102 THR A O 1
ATOM 829 N N . VAL A 1 103 ? 9.999 3.900 -44.751 1.00 86.69 103 VAL A N 1
ATOM 830 C CA . VAL A 1 103 ? 8.702 4.568 -44.915 1.00 86.69 103 VAL A CA 1
ATOM 831 C C . VAL A 1 103 ? 8.012 4.545 -43.552 1.00 86.69 103 VAL A C 1
ATOM 833 O O . VAL A 1 103 ? 7.824 3.458 -42.987 1.00 86.69 103 VAL A O 1
ATOM 836 N N . THR A 1 104 ? 7.694 5.714 -42.995 1.00 90.19 104 THR A N 1
ATOM 837 C CA . THR A 1 104 ? 7.103 5.838 -41.648 1.00 90.19 104 THR A CA 1
ATOM 838 C C . THR A 1 104 ? 5.632 5.424 -41.646 1.00 90.19 104 THR A C 1
ATOM 840 O O . THR A 1 104 ? 5.052 5.181 -42.703 1.00 90.19 104 THR A O 1
ATOM 843 N N . ASP A 1 105 ? 5.021 5.274 -40.469 1.00 87.62 105 ASP A N 1
ATOM 844 C CA . ASP A 1 105 ? 3.607 4.887 -40.413 1.00 87.62 105 ASP A CA 1
ATOM 845 C C . ASP A 1 105 ? 2.686 6.021 -40.903 1.00 87.62 105 ASP A C 1
ATOM 847 O O . ASP A 1 105 ? 1.679 5.757 -41.554 1.00 87.62 105 ASP A O 1
ATOM 851 N N . GLU A 1 106 ? 3.080 7.277 -40.689 1.00 87.12 106 GLU A N 1
ATOM 852 C CA . GLU A 1 106 ? 2.393 8.468 -41.200 1.00 87.12 106 GLU A CA 1
ATOM 853 C C . GLU A 1 106 ? 2.464 8.547 -42.728 1.00 87.12 106 GLU A C 1
ATOM 855 O O . GLU A 1 106 ? 1.502 8.942 -43.384 1.00 87.12 106 GLU A O 1
ATOM 860 N N . GLU A 1 107 ? 3.595 8.147 -43.316 1.00 88.25 107 GLU A N 1
ATOM 861 C CA . GLU A 1 107 ? 3.739 8.070 -44.769 1.00 88.25 107 GLU A CA 1
ATOM 862 C C . GLU A 1 107 ? 2.865 6.953 -45.354 1.00 88.25 107 GLU A C 1
ATOM 864 O O . GLU A 1 107 ? 2.255 7.155 -46.401 1.00 88.25 107 GLU A O 1
ATOM 869 N N . VAL A 1 108 ? 2.742 5.803 -44.678 1.00 87.38 108 VAL A N 1
ATOM 870 C CA . VAL A 1 108 ? 1.823 4.728 -45.097 1.00 87.38 108 VAL A CA 1
ATOM 871 C C . VAL A 1 108 ? 0.360 5.164 -44.986 1.00 87.38 108 VAL A C 1
ATOM 873 O O . VAL A 1 108 ? -0.402 4.903 -45.910 1.00 87.38 108 VAL A O 1
ATOM 876 N N . ASP A 1 109 ? -0.028 5.872 -43.923 1.00 87.25 109 ASP A N 1
ATOM 877 C CA . ASP A 1 109 ? -1.375 6.452 -43.776 1.00 87.25 109 ASP A CA 1
ATOM 878 C C . ASP A 1 109 ? -1.671 7.507 -44.860 1.00 87.25 109 ASP A C 1
ATOM 880 O O . ASP A 1 109 ? -2.760 7.552 -45.444 1.00 87.25 109 ASP A O 1
ATOM 884 N N . GLY A 1 110 ? -0.663 8.313 -45.208 1.00 85.06 110 GLY A N 1
ATOM 885 C CA . GLY A 1 110 ? -0.730 9.259 -46.318 1.00 85.06 110 GLY A CA 1
ATOM 886 C C . GLY A 1 110 ? -0.882 8.576 -47.679 1.00 85.06 110 GLY A C 1
ATOM 887 O O . GLY A 1 110 ? -1.669 9.036 -48.504 1.00 85.06 110 GLY A O 1
ATOM 888 N N . ILE A 1 111 ? -0.170 7.467 -47.910 1.00 84.50 111 ILE A N 1
ATOM 889 C CA . ILE A 1 111 ? -0.312 6.649 -49.122 1.00 84.50 111 ILE A CA 1
ATOM 890 C C . ILE A 1 111 ? -1.693 5.993 -49.157 1.00 84.50 111 ILE A C 1
ATOM 892 O O . ILE A 1 111 ? -2.344 6.046 -50.193 1.00 84.50 111 ILE A O 1
ATOM 896 N N . PHE A 1 112 ? -2.171 5.436 -48.042 1.00 84.81 112 PHE A N 1
ATOM 897 C CA . PHE A 1 112 ? -3.506 4.846 -47.946 1.00 84.81 112 PHE A CA 1
ATOM 898 C C . PHE A 1 112 ? -4.583 5.851 -48.361 1.00 84.81 112 PHE A C 1
ATOM 900 O O . PHE A 1 112 ? -5.363 5.589 -49.268 1.00 84.81 112 PHE A O 1
ATOM 907 N N . SER A 1 113 ? -4.536 7.049 -47.775 1.00 82.38 113 SER A N 1
ATOM 908 C CA . SER A 1 113 ? -5.479 8.134 -48.068 1.00 82.38 113 SER A CA 1
ATOM 909 C C . SER A 1 113 ? -5.347 8.699 -49.487 1.00 82.38 113 SER A C 1
ATOM 911 O O . SER A 1 113 ? -6.247 9.383 -49.961 1.00 82.38 113 SER A O 1
ATOM 913 N N . TYR A 1 114 ? -4.208 8.484 -50.149 1.00 82.88 114 TYR A N 1
ATOM 914 C CA . TYR A 1 114 ? -4.010 8.859 -51.548 1.00 82.88 114 TYR A CA 1
ATOM 915 C C . TYR A 1 114 ? -4.593 7.818 -52.515 1.00 82.88 114 TYR A C 1
ATOM 917 O O . TYR A 1 114 ? -4.998 8.176 -53.620 1.00 82.88 114 TYR A O 1
ATOM 925 N N . ILE A 1 115 ? -4.589 6.542 -52.121 1.00 82.69 115 ILE A N 1
ATOM 926 C CA . ILE A 1 115 ? -5.097 5.428 -52.929 1.00 82.69 115 ILE A CA 1
ATOM 927 C C . ILE A 1 115 ? -6.618 5.298 -52.797 1.00 82.69 115 ILE A C 1
ATOM 929 O O . ILE A 1 115 ? -7.269 5.038 -53.799 1.00 82.69 115 ILE A O 1
ATOM 933 N N . ASP A 1 116 ? -7.157 5.512 -51.595 1.00 82.25 116 ASP A N 1
ATOM 934 C CA . ASP A 1 116 ? -8.594 5.545 -51.277 1.00 82.25 116 ASP A CA 1
ATOM 935 C C . ASP A 1 116 ? -9.228 6.840 -51.829 1.00 82.25 116 ASP A C 1
ATOM 937 O O . ASP A 1 116 ? -9.453 7.820 -51.110 1.00 82.25 116 ASP A O 1
ATOM 941 N N . VAL A 1 117 ? -9.410 6.891 -53.154 1.00 69.62 117 VAL A N 1
ATOM 942 C CA . VAL A 1 117 ? -9.858 8.094 -53.880 1.00 69.62 117 VAL A CA 1
ATOM 943 C C . VAL A 1 117 ? -11.311 8.410 -53.546 1.00 69.62 117 VAL A C 1
ATOM 945 O O . VAL A 1 117 ? -11.686 9.584 -53.473 1.00 69.62 117 VAL A O 1
ATOM 948 N N . ASP A 1 118 ? -12.121 7.376 -53.335 1.00 73.25 118 ASP A N 1
ATOM 949 C CA . ASP A 1 118 ? -13.535 7.508 -52.999 1.00 73.25 118 ASP A CA 1
ATOM 950 C C . ASP A 1 118 ? -13.791 7.724 -51.496 1.00 73.25 118 ASP A C 1
ATOM 952 O O . ASP A 1 118 ? -14.919 8.041 -51.107 1.00 73.25 118 ASP A O 1
ATOM 956 N N . SER A 1 119 ? -12.742 7.666 -50.661 1.00 74.62 119 SER A N 1
ATOM 957 C CA . SER A 1 119 ? -12.826 7.783 -49.199 1.00 74.62 119 SER A CA 1
ATOM 958 C C . SER A 1 119 ? -13.781 6.763 -48.575 1.00 74.62 119 SER A C 1
ATOM 960 O O . SER A 1 119 ? -14.378 7.029 -47.524 1.00 74.62 119 SER A O 1
ATOM 962 N N . SER A 1 120 ? -13.933 5.605 -49.217 1.00 77.06 120 SER A N 1
ATOM 963 C CA . SER A 1 120 ? -14.727 4.480 -48.727 1.00 77.06 120 SER A CA 1
ATOM 964 C C . SER A 1 120 ? -14.147 3.887 -47.441 1.00 77.06 120 SER A C 1
ATOM 966 O O . SER A 1 120 ? -14.869 3.250 -46.670 1.00 77.06 120 SER A O 1
ATOM 968 N N . GLY A 1 121 ? -12.865 4.145 -47.159 1.00 74.88 121 GLY A N 1
ATOM 969 C CA . GLY A 1 121 ? -12.153 3.591 -46.013 1.00 74.88 121 GLY A CA 1
ATOM 970 C C . GLY A 1 121 ? -11.551 2.211 -46.284 1.00 74.88 121 GLY A C 1
ATOM 971 O O . GLY A 1 121 ? -11.046 1.581 -45.347 1.00 74.88 121 GLY A O 1
ATOM 972 N N . GLY A 1 122 ? -11.562 1.758 -47.539 1.00 81.00 122 GLY A N 1
ATOM 973 C CA . GLY A 1 122 ? -10.921 0.534 -48.001 1.00 81.00 122 GLY A CA 1
ATOM 974 C C . GLY A 1 122 ? -10.307 0.737 -49.383 1.00 81.00 122 GLY A C 1
ATOM 975 O O . GLY A 1 122 ? -10.860 1.426 -50.220 1.00 81.00 122 GLY A O 1
ATOM 976 N N . ILE A 1 123 ? -9.147 0.134 -49.634 1.00 82.25 123 ILE A N 1
ATOM 977 C CA . ILE A 1 123 ? -8.510 0.177 -50.951 1.00 82.25 123 ILE A CA 1
ATOM 978 C C . ILE A 1 123 ? -8.976 -1.023 -51.767 1.00 82.25 123 ILE A C 1
ATOM 980 O O . ILE A 1 123 ? -8.660 -2.173 -51.431 1.00 82.25 123 ILE A O 1
ATOM 984 N N . SER A 1 124 ? -9.675 -0.756 -52.863 1.00 82.56 124 SER A N 1
ATOM 985 C CA . SER A 1 124 ? -10.048 -1.773 -53.841 1.00 82.56 124 SER A CA 1
ATOM 986 C C . SER A 1 124 ? -8.846 -2.237 -54.677 1.00 82.56 124 SER A C 1
ATOM 988 O O . SER A 1 124 ? -7.795 -1.589 -54.757 1.00 82.56 124 SER A O 1
ATOM 990 N N . LYS A 1 125 ? -8.990 -3.386 -55.347 1.00 77.56 125 LYS A N 1
ATOM 991 C CA . LYS A 1 125 ? -7.958 -3.910 -56.256 1.00 77.56 125 LYS A CA 1
ATOM 992 C C . LYS A 1 125 ? -7.626 -2.923 -57.384 1.00 77.56 125 LYS A C 1
ATOM 994 O O . LYS A 1 125 ? -6.455 -2.784 -57.742 1.00 77.56 125 LYS A O 1
ATOM 999 N N . ASP A 1 126 ? -8.637 -2.247 -57.922 1.00 78.81 126 ASP A N 1
ATOM 1000 C CA . ASP A 1 126 ? -8.485 -1.339 -59.059 1.00 78.81 126 ASP A CA 1
ATOM 1001 C C . ASP A 1 126 ? -7.787 -0.036 -58.651 1.00 78.81 126 ASP A C 1
ATOM 1003 O O . ASP A 1 126 ? -6.878 0.409 -59.351 1.00 78.81 126 ASP A O 1
ATOM 1007 N N . GLU A 1 127 ? -8.099 0.517 -57.476 1.00 81.69 127 GLU A N 1
ATOM 1008 C CA . GLU A 1 127 ? -7.396 1.686 -56.925 1.00 81.69 127 GLU A CA 1
ATOM 1009 C C . GLU A 1 127 ? -5.924 1.383 -56.633 1.00 81.69 127 GLU A C 1
ATOM 1011 O O . GLU A 1 127 ? -5.029 2.167 -56.971 1.00 81.69 127 GLU A O 1
ATOM 1016 N N . LEU A 1 128 ? -5.648 0.205 -56.065 1.00 79.06 128 LEU A N 1
ATOM 1017 C CA . LEU A 1 128 ? -4.284 -0.253 -55.821 1.00 79.06 128 LEU A CA 1
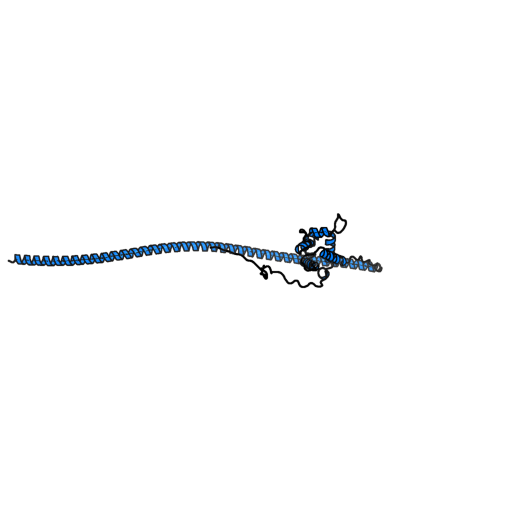ATOM 1018 C C . LEU A 1 128 ? -3.503 -0.415 -57.137 1.00 79.06 128 LEU A C 1
ATOM 1020 O O . LEU A 1 128 ? -2.323 -0.058 -57.218 1.00 79.06 128 LEU A O 1
ATOM 1024 N N . PHE A 1 129 ? -4.158 -0.934 -58.179 1.00 77.88 129 PHE A N 1
ATOM 1025 C CA . PHE A 1 129 ? -3.571 -1.105 -59.506 1.00 77.88 129 PHE A CA 1
ATOM 1026 C C . PHE A 1 129 ? -3.338 0.235 -60.221 1.00 77.88 129 PHE A C 1
ATOM 1028 O O . PHE A 1 129 ? -2.297 0.438 -60.858 1.00 77.88 129 PHE A O 1
ATOM 1035 N N . GLU A 1 130 ? -4.265 1.183 -60.090 1.00 79.38 130 GLU A N 1
ATOM 1036 C CA . GLU A 1 130 ? -4.128 2.523 -60.655 1.00 79.38 130 GLU A CA 1
ATOM 1037 C C . GLU A 1 130 ? -2.990 3.296 -59.974 1.00 79.38 130 GLU A C 1
ATOM 1039 O O . GLU A 1 130 ? -2.167 3.928 -60.648 1.00 79.38 130 GLU A O 1
ATOM 1044 N N . PHE A 1 131 ? -2.877 3.189 -58.648 1.00 82.50 131 PHE A N 1
ATOM 1045 C CA . PHE A 1 131 ? -1.744 3.715 -57.892 1.00 82.50 131 PHE A CA 1
ATOM 1046 C C . PHE A 1 131 ? -0.417 3.130 -58.379 1.00 82.50 131 PHE A C 1
ATOM 1048 O O . PHE A 1 131 ? 0.532 3.877 -58.638 1.00 82.50 131 PHE A O 1
ATOM 1055 N N . PHE A 1 132 ? -0.359 1.809 -58.575 1.00 76.56 132 PHE A N 1
ATOM 1056 C CA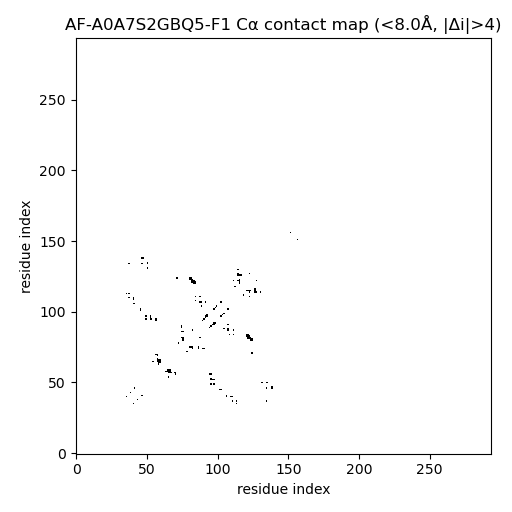 . PHE A 1 132 ? 0.840 1.142 -59.072 1.00 76.56 132 PHE A CA 1
ATOM 1057 C C . PHE A 1 132 ? 1.238 1.639 -60.474 1.00 76.56 132 PHE A C 1
ATOM 1059 O O . PHE A 1 132 ? 2.387 2.007 -60.732 1.00 76.56 132 PHE A O 1
ATOM 1066 N N . SER A 1 133 ? 0.256 1.748 -61.367 1.00 79.31 133 SER A N 1
ATOM 1067 C CA . SER A 1 133 ? 0.449 2.268 -62.722 1.00 79.31 133 SER A CA 1
ATOM 1068 C C . SER A 1 133 ? 0.970 3.712 -62.718 1.00 79.31 133 SER A C 1
ATOM 1070 O O . SER A 1 133 ? 1.765 4.095 -63.582 1.00 79.31 133 SER A O 1
ATOM 1072 N N . LYS A 1 134 ? 0.557 4.526 -61.734 1.00 78.88 134 LYS A N 1
ATOM 1073 C CA . LYS A 1 134 ? 1.064 5.891 -61.531 1.00 78.88 134 LYS A CA 1
ATOM 1074 C C . LYS A 1 134 ? 2.514 5.880 -61.048 1.00 78.88 134 LYS A C 1
ATOM 1076 O O . LYS A 1 134 ? 3.339 6.552 -61.662 1.00 78.88 134 LYS A O 1
ATOM 1081 N N . ILE A 1 135 ? 2.869 5.101 -60.022 1.00 76.12 135 ILE A N 1
ATOM 1082 C CA . ILE A 1 135 ? 4.258 5.060 -59.517 1.00 76.12 135 ILE A CA 1
ATOM 1083 C C . ILE A 1 135 ? 5.247 4.473 -60.533 1.00 76.12 135 ILE A C 1
ATOM 1085 O O . ILE A 1 135 ? 6.392 4.920 -60.586 1.00 76.12 135 ILE A O 1
ATOM 1089 N N . GLN A 1 136 ? 4.814 3.550 -61.399 1.00 72.94 136 GLN A N 1
ATOM 1090 C CA . GLN A 1 136 ? 5.652 2.994 -62.465 1.00 72.94 136 GLN A CA 1
ATOM 1091 C C . GLN A 1 136 ? 6.072 4.073 -63.479 1.00 72.94 136 GLN A C 1
ATOM 1093 O O . GLN A 1 136 ? 7.244 4.149 -63.859 1.00 72.94 136 GLN A O 1
ATOM 1098 N N . LYS A 1 137 ? 5.145 4.970 -63.844 1.00 75.00 137 LYS A N 1
ATOM 1099 C CA . LYS A 1 137 ? 5.389 6.112 -64.748 1.00 75.00 137 LYS A CA 1
ATOM 1100 C C . LYS A 1 137 ? 6.234 7.224 -64.117 1.00 75.00 137 LYS A C 1
ATOM 1102 O O . LYS A 1 137 ? 6.784 8.051 -64.837 1.00 75.00 137 LYS A O 1
ATOM 1107 N N . LEU A 1 138 ? 6.347 7.256 -62.788 1.00 68.69 138 LEU A N 1
ATOM 1108 C CA . LEU A 1 138 ? 7.176 8.220 -62.054 1.00 68.69 138 LEU A CA 1
ATOM 1109 C C . LEU A 1 138 ? 8.631 7.753 -61.889 1.00 68.69 138 LEU A C 1
ATOM 1111 O O . LEU A 1 138 ? 9.455 8.515 -61.378 1.00 68.69 138 LEU A O 1
ATOM 1115 N N . SER A 1 139 ? 8.962 6.532 -62.328 1.00 60.12 139 SER A N 1
ATOM 1116 C CA . SER A 1 139 ? 10.339 6.045 -62.329 1.00 60.12 139 SER A CA 1
ATOM 1117 C C . SER A 1 139 ? 11.113 6.603 -63.527 1.00 60.12 139 SER A C 1
ATOM 1119 O O . SER A 1 139 ? 10.833 6.319 -64.690 1.00 60.12 139 SER A O 1
ATOM 1121 N N . THR A 1 140 ? 12.132 7.408 -63.245 1.00 55.56 140 THR A N 1
ATOM 1122 C CA . THR A 1 140 ? 13.142 7.790 -64.233 1.00 55.56 140 THR A CA 1
ATOM 1123 C C . THR A 1 140 ? 14.207 6.699 -64.312 1.00 55.56 140 THR A C 1
ATOM 1125 O O . THR A 1 140 ? 15.344 6.907 -63.902 1.00 55.56 140 THR A O 1
ATOM 1128 N N . THR A 1 141 ? 13.879 5.530 -64.863 1.00 47.03 141 THR A N 1
ATOM 1129 C CA . THR A 1 141 ? 14.906 4.653 -65.457 1.00 47.03 141 THR A CA 1
ATOM 1130 C C . THR A 1 141 ? 15.066 4.998 -66.931 1.00 47.03 141 THR A C 1
ATOM 1132 O O . THR A 1 141 ? 14.881 4.168 -67.812 1.00 47.03 141 THR A O 1
ATOM 1135 N N . GLY A 1 142 ? 15.411 6.257 -67.199 1.00 43.53 142 GLY A N 1
ATOM 1136 C CA . GLY A 1 142 ? 16.093 6.606 -68.433 1.00 43.53 142 GLY A CA 1
ATOM 1137 C C . GLY A 1 142 ? 17.557 6.240 -68.242 1.00 43.53 142 GLY A C 1
ATOM 1138 O O . GLY A 1 142 ? 18.248 6.889 -67.458 1.00 43.53 142 GLY A O 1
ATOM 1139 N N . LYS A 1 143 ? 18.037 5.205 -68.936 1.00 47.34 143 LYS A N 1
ATOM 1140 C CA . LYS A 1 143 ? 19.464 5.113 -69.253 1.00 47.34 143 LYS A CA 1
ATOM 1141 C C . LYS A 1 143 ? 19.804 6.416 -69.982 1.00 47.34 143 LYS A C 1
ATOM 1143 O O . LYS A 1 143 ? 19.455 6.562 -71.147 1.00 47.34 143 LYS A O 1
ATOM 1148 N N . LYS A 1 144 ? 20.388 7.399 -69.293 1.00 43.47 144 LYS A N 1
ATOM 1149 C CA . LYS A 1 144 ? 21.041 8.509 -69.984 1.00 43.47 144 LYS A CA 1
ATOM 1150 C C . LYS A 1 144 ? 22.244 7.891 -70.687 1.00 43.47 144 LYS A C 1
ATOM 1152 O O . LYS A 1 144 ? 23.213 7.537 -70.023 1.00 43.47 144 LYS A O 1
ATOM 1157 N N . GLU A 1 145 ? 22.157 7.719 -72.002 1.00 46.25 145 GLU A N 1
ATOM 1158 C CA . GLU A 1 145 ? 23.356 7.711 -72.834 1.00 46.25 145 GLU A CA 1
ATOM 1159 C C . GLU A 1 145 ? 24.077 9.030 -72.558 1.00 46.25 145 GLU A C 1
ATOM 1161 O O . GLU A 1 145 ? 23.580 10.116 -72.857 1.00 46.25 145 GLU A O 1
ATOM 1166 N N . VAL A 1 146 ? 25.205 8.938 -71.863 1.00 47.94 146 VAL A N 1
ATOM 1167 C CA . VAL A 1 146 ? 26.100 10.069 -71.657 1.00 47.94 146 VAL A CA 1
ATOM 1168 C C . VAL A 1 146 ? 26.942 10.153 -72.926 1.00 47.94 146 VAL A C 1
ATOM 1170 O O . VAL A 1 146 ? 27.659 9.206 -73.243 1.00 47.94 146 VAL A O 1
ATOM 1173 N N . ALA A 1 147 ? 26.825 11.251 -73.675 1.00 52.72 147 ALA A N 1
ATOM 1174 C CA . ALA A 1 147 ? 27.735 11.549 -74.780 1.00 52.72 147 ALA A CA 1
ATOM 1175 C C . ALA A 1 147 ? 29.199 11.477 -74.289 1.00 52.72 147 ALA A C 1
ATOM 1177 O O . ALA A 1 147 ? 29.454 11.864 -73.142 1.00 52.72 147 ALA A O 1
ATOM 1178 N N . PRO A 1 148 ? 30.165 10.997 -75.099 1.00 50.59 148 PRO A N 1
ATOM 1179 C CA . PRO A 1 148 ? 31.559 10.954 -74.677 1.00 50.59 148 PRO A CA 1
ATOM 1180 C C . PRO A 1 148 ? 32.026 12.374 -74.344 1.00 50.59 148 PRO A C 1
ATOM 1182 O O . PRO A 1 148 ? 31.865 13.296 -75.144 1.00 50.59 148 PRO A O 1
ATOM 1185 N N . ALA A 1 149 ? 32.547 12.556 -73.130 1.00 56.03 149 ALA A N 1
ATOM 1186 C CA . ALA A 1 149 ? 33.089 13.831 -72.681 1.00 56.03 149 ALA A CA 1
ATOM 1187 C C . ALA A 1 149 ? 34.209 14.297 -73.637 1.00 56.03 149 ALA A C 1
ATOM 1189 O O . ALA A 1 149 ? 34.934 13.448 -74.163 1.00 56.03 149 ALA A O 1
ATOM 1190 N N . PRO A 1 150 ? 34.373 15.613 -73.872 1.00 59.50 150 PRO A N 1
ATOM 1191 C CA . PRO A 1 150 ? 35.477 16.122 -74.683 1.00 59.50 150 PRO A CA 1
ATOM 1192 C C . PRO A 1 150 ? 36.818 15.623 -74.120 1.00 59.50 150 PRO A C 1
ATOM 1194 O O . PRO A 1 150 ? 37.027 15.658 -72.907 1.00 59.50 150 PRO A O 1
ATOM 1197 N N . MET A 1 151 ? 37.706 15.121 -74.989 1.00 52.66 151 MET A N 1
ATOM 1198 C CA . MET A 1 151 ? 39.067 14.725 -74.605 1.00 52.66 151 MET A CA 1
ATOM 1199 C C . MET A 1 151 ? 39.813 15.962 -74.100 1.00 52.66 151 MET A C 1
ATOM 1201 O O . MET A 1 151 ? 40.155 16.849 -74.877 1.00 52.66 151 MET A O 1
ATOM 1205 N N . PHE A 1 152 ? 40.037 16.015 -72.795 1.00 57.38 152 PHE A N 1
ATOM 1206 C CA . PHE A 1 152 ? 40.972 16.945 -72.175 1.00 57.38 152 PHE A CA 1
ATOM 1207 C C . PHE A 1 152 ? 42.415 16.485 -72.427 1.00 57.38 152 PHE A C 1
ATOM 1209 O O . PHE A 1 152 ? 42.630 15.313 -72.745 1.00 57.38 152 PHE A O 1
ATOM 1216 N N . ASP A 1 153 ? 43.401 17.375 -72.276 1.00 73.06 153 ASP A N 1
ATOM 1217 C CA . ASP A 1 153 ? 44.802 16.946 -72.329 1.00 73.06 153 ASP A CA 1
ATOM 1218 C C . ASP A 1 153 ? 45.128 15.979 -71.166 1.00 73.06 153 ASP A C 1
ATOM 1220 O O . ASP A 1 153 ? 44.489 16.008 -70.107 1.00 73.06 153 ASP A O 1
ATOM 1224 N N . GLU A 1 154 ? 46.097 15.079 -71.373 1.00 79.31 154 GLU A N 1
ATOM 1225 C CA . GLU A 1 154 ? 46.458 14.029 -70.403 1.00 79.31 154 GLU A CA 1
ATOM 1226 C C . GLU A 1 154 ? 46.847 14.614 -69.032 1.00 79.31 154 GLU A C 1
ATOM 1228 O O . GLU A 1 154 ? 46.534 14.041 -67.993 1.00 79.31 154 GLU A O 1
ATOM 1233 N N . THR A 1 155 ? 47.464 15.797 -68.997 1.00 82.31 155 THR A N 1
ATOM 1234 C CA . THR A 1 155 ? 47.901 16.444 -67.751 1.00 82.31 155 THR A CA 1
ATOM 1235 C C . THR A 1 155 ? 46.700 16.931 -66.940 1.00 82.31 155 THR A C 1
ATOM 1237 O O . THR A 1 155 ? 46.631 16.727 -65.726 1.00 82.31 155 THR A O 1
ATOM 1240 N N . GLU A 1 156 ? 45.718 17.533 -67.606 1.00 82.62 156 GLU A N 1
ATOM 1241 C CA . GLU A 1 156 ? 44.478 18.017 -67.006 1.00 82.62 156 GLU A CA 1
ATOM 1242 C C . GLU A 1 156 ? 43.598 16.862 -66.496 1.00 82.62 156 GLU A C 1
ATOM 1244 O O . GLU A 1 156 ? 42.963 16.968 -65.443 1.00 82.62 156 GLU A O 1
ATOM 1249 N N . TYR A 1 157 ? 43.588 15.722 -67.199 1.00 81.56 157 TYR A N 1
ATOM 1250 C CA . TYR A 1 157 ? 42.935 14.499 -66.724 1.00 81.56 157 TYR A CA 1
ATOM 1251 C C . TYR A 1 157 ? 43.564 13.980 -65.423 1.00 81.56 157 TYR A C 1
ATOM 1253 O O . TYR A 1 157 ? 42.846 13.756 -64.446 1.00 81.56 157 TYR A O 1
ATOM 1261 N N . GLN A 1 158 ? 44.893 13.856 -65.380 1.00 81.81 158 GLN A N 1
ATOM 1262 C CA . GLN A 1 158 ? 45.611 13.376 -64.195 1.00 81.81 158 GLN A CA 1
ATOM 1263 C C . GLN A 1 158 ? 45.510 14.349 -63.008 1.00 81.81 158 GLN A C 1
ATOM 1265 O O . GLN A 1 158 ? 45.492 13.923 -61.852 1.00 81.81 158 GLN A O 1
ATOM 1270 N N . ASN A 1 159 ? 45.410 15.657 -63.264 1.00 88.06 159 ASN A N 1
ATOM 1271 C CA . ASN A 1 159 ? 45.158 16.655 -62.220 1.00 88.06 159 ASN A CA 1
ATOM 1272 C C . ASN A 1 159 ? 43.754 16.508 -61.625 1.00 88.06 159 ASN A C 1
ATOM 1274 O O . ASN A 1 159 ? 43.623 16.389 -60.411 1.00 88.06 159 ASN A O 1
ATOM 1278 N N . ARG A 1 160 ? 42.711 16.403 -62.459 1.00 86.25 160 ARG A N 1
ATOM 1279 C CA . ARG A 1 160 ? 41.342 16.171 -61.965 1.00 86.25 160 ARG A CA 1
ATOM 1280 C C . ARG A 1 160 ? 41.166 14.831 -61.259 1.00 86.25 160 ARG A C 1
ATOM 1282 O O . ARG A 1 160 ? 40.296 14.710 -60.399 1.00 86.25 160 ARG A O 1
ATOM 1289 N N . LEU A 1 161 ? 41.925 13.808 -61.648 1.00 85.00 161 LEU A N 1
ATOM 1290 C CA . LEU A 1 161 ? 41.898 12.516 -60.967 1.00 85.00 161 LEU A CA 1
ATOM 1291 C C . LEU A 1 161 ? 42.465 12.643 -59.548 1.00 85.00 161 LEU A C 1
ATOM 1293 O O . LEU A 1 161 ? 41.799 12.235 -58.601 1.00 85.00 161 LEU A O 1
ATOM 1297 N N . ARG A 1 162 ? 43.610 13.322 -59.397 1.00 90.06 162 ARG A N 1
ATOM 1298 C CA . ARG A 1 162 ? 44.188 13.651 -58.085 1.00 90.06 162 ARG A CA 1
ATOM 1299 C C . ARG A 1 162 ? 43.243 14.483 -57.220 1.00 90.06 162 ARG A C 1
ATOM 1301 O O . ARG A 1 162 ? 43.013 14.127 -56.073 1.00 90.06 162 ARG A O 1
ATOM 1308 N N . GLU A 1 163 ? 42.622 15.520 -57.783 1.00 92.62 163 GLU A N 1
ATOM 1309 C CA . GLU A 1 163 ? 41.633 16.336 -57.061 1.00 92.62 163 GLU A CA 1
ATOM 1310 C C . GLU A 1 163 ? 40.436 15.510 -56.567 1.00 92.62 163 GLU A C 1
ATOM 1312 O O . GLU A 1 163 ? 39.944 15.729 -55.461 1.00 92.62 163 GLU A O 1
ATOM 1317 N N . LYS A 1 164 ? 39.960 14.540 -57.361 1.00 90.75 164 LYS A N 1
ATOM 1318 C CA . LYS A 1 164 ? 38.886 13.628 -56.938 1.00 90.75 164 LYS A CA 1
ATOM 1319 C C . LYS A 1 164 ? 39.325 12.693 -55.818 1.00 90.75 164 LYS A C 1
ATOM 1321 O O . LYS A 1 164 ? 38.518 12.441 -54.926 1.00 90.75 164 LYS A O 1
ATOM 1326 N N . ASP A 1 165 ? 40.552 12.187 -55.862 1.00 93.31 165 ASP A N 1
ATOM 1327 C CA . ASP A 1 165 ? 41.092 11.308 -54.822 1.00 93.31 165 ASP A CA 1
ATOM 1328 C C . ASP A 1 165 ? 41.297 12.068 -53.502 1.00 93.31 165 ASP A C 1
ATOM 1330 O O . ASP A 1 165 ? 40.895 11.581 -52.441 1.00 93.31 165 ASP A O 1
ATOM 1334 N N . ASP A 1 166 ? 41.814 13.297 -53.566 1.00 95.06 166 ASP A N 1
ATOM 1335 C CA . ASP A 1 166 ? 41.949 14.183 -52.406 1.00 95.06 166 ASP A CA 1
ATOM 1336 C C . ASP A 1 166 ? 40.577 14.554 -51.823 1.00 95.06 166 ASP A C 1
ATOM 1338 O O . ASP A 1 166 ? 40.377 14.502 -50.608 1.00 95.06 166 ASP A O 1
ATOM 1342 N N . LEU A 1 167 ? 39.594 14.855 -52.680 1.00 96.12 167 LEU A N 1
ATOM 1343 C CA . LEU A 1 167 ? 38.224 15.143 -52.253 1.00 96.12 167 LEU A CA 1
ATOM 1344 C C . LEU A 1 167 ? 37.546 13.911 -51.643 1.00 96.12 167 LEU A C 1
ATOM 1346 O O . LEU A 1 167 ? 36.830 14.029 -50.649 1.00 96.12 167 LEU A O 1
ATOM 1350 N N . LEU A 1 168 ? 37.783 12.717 -52.192 1.00 94.62 168 LEU A N 1
ATOM 1351 C CA . LEU A 1 168 ? 37.283 11.468 -51.621 1.00 94.62 168 LEU A CA 1
ATOM 1352 C C . LEU A 1 168 ? 37.871 11.230 -50.230 1.00 94.62 168 LEU A C 1
ATOM 1354 O O . LEU A 1 168 ? 37.135 10.864 -49.313 1.00 94.62 168 LEU A O 1
ATOM 1358 N N . LYS A 1 169 ? 39.173 11.472 -50.065 1.00 96.31 169 LYS A N 1
ATOM 1359 C CA . LYS A 1 169 ? 39.853 11.364 -48.777 1.00 96.31 169 LYS A CA 1
ATOM 1360 C C . LYS A 1 169 ? 39.302 12.375 -47.769 1.00 96.31 169 LYS A C 1
ATOM 1362 O O . LYS A 1 169 ? 38.938 11.976 -46.666 1.00 96.31 169 LYS A O 1
ATOM 1367 N N . ALA A 1 170 ? 39.128 13.635 -48.167 1.00 95.56 170 ALA A N 1
ATOM 1368 C CA . ALA A 1 170 ? 38.539 14.672 -47.320 1.00 95.56 170 ALA A CA 1
ATOM 1369 C C . ALA A 1 170 ? 37.102 14.324 -46.887 1.00 95.56 170 ALA A C 1
ATOM 1371 O O . ALA A 1 170 ? 36.773 14.421 -45.707 1.00 95.56 170 ALA A O 1
ATOM 1372 N N . MET A 1 171 ? 36.261 13.829 -47.805 1.00 95.81 171 MET A N 1
ATOM 1373 C CA . MET A 1 171 ? 34.906 13.368 -47.465 1.00 95.81 171 MET A CA 1
ATOM 1374 C C . MET A 1 171 ? 34.918 12.170 -46.505 1.00 95.81 171 MET A C 1
ATOM 1376 O O . MET A 1 171 ? 34.035 12.044 -45.657 1.00 95.81 171 MET A O 1
ATOM 1380 N N . GLN A 1 172 ? 35.884 11.258 -46.636 1.00 95.38 172 GLN A N 1
ATOM 1381 C CA . GLN A 1 172 ? 36.025 10.124 -45.721 1.00 95.38 172 GLN A CA 1
ATOM 1382 C C . GLN A 1 172 ? 36.483 10.568 -44.329 1.00 95.38 172 GLN A C 1
ATOM 1384 O O . GLN A 1 172 ? 35.963 10.063 -43.335 1.00 95.38 172 GLN A O 1
ATOM 1389 N N . GLU A 1 173 ? 37.414 11.517 -44.249 1.00 96.50 173 GLU A N 1
ATOM 1390 C CA . GLU A 1 173 ? 37.867 12.113 -42.991 1.00 96.50 173 GLU A CA 1
ATOM 1391 C C . GLU A 1 173 ? 36.724 12.860 -42.292 1.00 96.50 173 GLU A C 1
ATOM 1393 O O . GLU A 1 173 ? 36.478 12.631 -41.106 1.00 96.50 173 GLU A O 1
ATOM 1398 N N . GLU A 1 174 ? 35.953 13.662 -43.032 1.00 96.56 174 GLU A N 1
ATOM 1399 C CA . GLU A 1 174 ? 34.763 14.344 -42.512 1.00 96.56 174 GLU A CA 1
ATOM 1400 C C . GLU A 1 174 ? 33.696 13.346 -42.041 1.00 96.56 174 GLU A C 1
ATOM 1402 O O . GLU A 1 174 ? 33.165 13.474 -40.937 1.00 96.56 174 GLU A O 1
ATOM 1407 N N . ARG A 1 175 ? 33.433 12.288 -42.821 1.00 96.12 175 ARG A N 1
ATOM 1408 C CA . ARG A 1 175 ? 32.532 11.203 -42.412 1.00 96.12 175 ARG A CA 1
ATOM 1409 C C . ARG A 1 175 ? 32.989 10.558 -41.104 1.00 96.12 175 ARG A C 1
ATOM 1411 O O . ARG A 1 175 ? 32.157 10.315 -40.235 1.00 96.12 175 ARG A O 1
ATOM 1418 N N . ASN A 1 176 ? 34.275 10.243 -40.966 1.00 96.50 176 ASN A N 1
ATOM 1419 C CA . ASN A 1 176 ? 34.804 9.601 -39.761 1.00 96.50 176 ASN A CA 1
ATOM 1420 C C . ASN A 1 176 ? 34.723 10.531 -38.546 1.00 96.50 176 ASN A C 1
ATOM 1422 O O . ASN A 1 176 ? 34.383 10.073 -37.458 1.00 96.50 176 ASN A O 1
ATOM 1426 N N . ARG A 1 177 ? 34.963 11.832 -38.743 1.00 97.56 177 ARG A N 1
ATOM 1427 C CA . ARG A 1 177 ? 34.779 12.852 -37.707 1.00 97.56 177 ARG A CA 1
ATOM 1428 C C . ARG A 1 177 ? 33.331 12.898 -37.216 1.00 97.56 177 ARG A C 1
ATOM 1430 O O . ARG A 1 177 ? 33.108 12.822 -36.016 1.00 97.56 177 ARG A O 1
ATOM 1437 N N . LEU A 1 178 ? 32.364 12.960 -38.133 1.00 97.50 178 LEU A N 1
ATOM 1438 C CA . LEU A 1 178 ? 30.938 12.972 -37.785 1.00 97.50 178 LEU A CA 1
ATOM 1439 C C . LEU A 1 178 ? 30.492 11.676 -37.096 1.00 97.50 178 LEU A C 1
ATOM 1441 O O . LEU A 1 178 ? 29.645 11.707 -36.212 1.00 97.50 178 LEU A O 1
ATOM 1445 N N . ILE A 1 179 ? 31.051 10.525 -37.488 1.00 97.19 179 ILE A N 1
ATOM 1446 C CA . ILE A 1 179 ? 30.786 9.250 -36.803 1.00 97.19 179 ILE A CA 1
ATOM 1447 C C . ILE A 1 179 ? 31.264 9.312 -35.351 1.00 97.19 179 ILE A C 1
ATOM 1449 O O . ILE A 1 179 ? 30.535 8.872 -34.467 1.00 97.19 179 ILE A O 1
ATOM 1453 N N . LEU A 1 180 ? 32.463 9.849 -35.113 1.00 97.31 180 LEU A N 1
ATOM 1454 C CA . LEU A 1 180 ? 33.011 9.973 -33.766 1.00 97.31 180 LEU A CA 1
ATOM 1455 C C . LEU A 1 180 ? 32.174 10.929 -32.906 1.00 97.31 180 LEU A C 1
ATOM 1457 O O . LEU A 1 180 ? 31.805 10.567 -31.798 1.00 97.31 180 LEU A O 1
ATOM 1461 N N . GLU A 1 181 ? 31.804 12.091 -33.445 1.00 97.31 181 GLU A N 1
ATOM 1462 C CA . GLU A 1 181 ? 30.975 13.082 -32.745 1.00 97.31 181 GLU A CA 1
ATOM 1463 C C . GLU A 1 181 ? 29.603 12.514 -32.352 1.00 97.31 181 GLU A C 1
ATOM 1465 O O . GLU A 1 181 ? 29.195 12.609 -31.196 1.00 97.31 181 GLU A O 1
ATOM 1470 N N . HIS A 1 182 ? 28.914 11.838 -33.278 1.00 97.62 182 HIS A N 1
ATOM 1471 C CA . HIS A 1 182 ? 27.650 11.178 -32.948 1.00 97.62 182 HIS A CA 1
ATOM 1472 C C . HIS A 1 182 ? 27.825 10.044 -31.930 1.00 97.62 182 HIS A C 1
ATOM 1474 O O . HIS A 1 182 ? 26.921 9.801 -31.133 1.00 97.62 182 HIS A O 1
ATOM 1480 N N . GLN A 1 183 ? 28.955 9.329 -31.948 1.00 96.81 183 GLN A N 1
ATOM 1481 C CA . GLN A 1 183 ? 29.219 8.278 -30.966 1.00 96.81 183 GLN A CA 1
ATOM 1482 C C . GLN A 1 183 ? 29.411 8.869 -29.565 1.00 96.81 183 GLN A C 1
ATOM 1484 O O . GLN A 1 183 ? 28.824 8.364 -28.613 1.00 96.81 183 GLN A O 1
ATOM 1489 N N . GLU A 1 184 ? 30.159 9.968 -29.449 1.00 97.62 184 GLU A N 1
ATOM 1490 C CA . GLU A 1 184 ? 30.335 10.692 -28.187 1.00 97.62 184 GLU A CA 1
ATOM 1491 C C . GLU A 1 184 ? 29.001 11.233 -27.648 1.00 97.62 184 GLU A C 1
ATOM 1493 O O . GLU A 1 184 ? 28.732 11.137 -26.448 1.00 97.62 184 GLU A O 1
ATOM 1498 N N . GLU A 1 185 ? 28.125 11.742 -28.522 1.00 97.94 185 GLU A N 1
ATOM 1499 C CA . GLU A 1 185 ? 26.782 12.185 -28.133 1.00 97.94 185 GLU A CA 1
ATOM 1500 C C . GLU A 1 185 ? 25.922 11.019 -27.621 1.00 97.94 185 GLU A C 1
ATOM 1502 O O . GLU A 1 185 ? 25.269 11.140 -26.582 1.00 97.94 185 GLU A O 1
ATOM 1507 N N . ILE A 1 186 ? 25.956 9.865 -28.299 1.00 97.69 186 ILE A N 1
ATOM 1508 C CA . ILE A 1 186 ? 25.259 8.647 -27.860 1.00 97.69 186 ILE A CA 1
ATOM 1509 C C . ILE A 1 186 ? 25.771 8.188 -26.492 1.00 97.69 186 ILE A C 1
ATOM 1511 O O . ILE A 1 186 ? 24.963 7.873 -25.617 1.00 97.69 186 ILE A O 1
ATOM 1515 N N . ASP A 1 187 ? 27.085 8.165 -26.285 1.00 97.88 187 ASP A N 1
ATOM 1516 C CA . ASP A 1 187 ? 27.688 7.722 -25.027 1.00 97.88 187 ASP A CA 1
ATOM 1517 C C . ASP A 1 187 ? 27.342 8.682 -23.879 1.00 97.88 187 ASP A C 1
ATOM 1519 O O . ASP A 1 187 ? 26.972 8.243 -22.787 1.00 97.88 187 ASP A O 1
ATOM 1523 N N . SER A 1 188 ? 27.359 9.992 -24.144 1.00 97.56 188 SER A N 1
ATOM 1524 C CA . SER A 1 188 ? 26.915 11.016 -23.194 1.00 97.56 188 SER A CA 1
ATOM 1525 C C . SER A 1 188 ? 25.436 10.857 -22.827 1.00 97.56 188 SER A C 1
ATOM 1527 O O . SER A 1 188 ? 25.073 10.877 -21.646 1.00 97.56 188 SER A O 1
ATOM 1529 N N . LEU A 1 189 ? 24.573 10.636 -23.824 1.00 98.06 189 LEU A N 1
ATOM 1530 C CA . LEU A 1 189 ? 23.146 10.399 -23.613 1.00 98.06 189 LEU A CA 1
ATOM 1531 C C . LEU A 1 189 ? 22.892 9.115 -22.821 1.00 98.06 189 LEU A C 1
ATOM 1533 O O . LEU A 1 189 ? 22.060 9.115 -21.913 1.00 98.06 189 LEU A O 1
ATOM 1537 N N . ASN A 1 190 ? 23.613 8.036 -23.121 1.00 97.56 190 ASN A N 1
ATOM 1538 C CA . ASN A 1 190 ? 23.499 6.775 -22.396 1.00 97.56 190 ASN A CA 1
ATOM 1539 C C . ASN A 1 190 ? 23.924 6.933 -20.934 1.00 97.56 190 ASN A C 1
ATOM 1541 O O . ASN A 1 190 ? 23.171 6.534 -20.047 1.00 97.56 190 ASN A O 1
ATOM 1545 N N . ALA A 1 191 ? 25.050 7.599 -20.668 1.00 97.94 191 ALA A N 1
ATOM 1546 C CA . ALA A 1 191 ? 25.487 7.894 -19.306 1.00 97.94 191 ALA A CA 1
ATOM 1547 C C . ALA A 1 191 ? 24.444 8.735 -18.544 1.00 97.94 191 ALA A C 1
ATOM 1549 O O . ALA A 1 191 ? 24.104 8.438 -17.398 1.00 97.94 191 ALA A O 1
ATOM 1550 N N . ALA A 1 192 ? 23.864 9.751 -19.193 1.00 97.75 192 ALA A N 1
ATOM 1551 C CA . ALA A 1 192 ? 22.800 10.555 -18.598 1.00 97.75 192 ALA A CA 1
ATOM 1552 C C . ALA A 1 192 ? 21.526 9.735 -18.314 1.00 97.75 192 ALA A C 1
ATOM 1554 O O . ALA A 1 192 ? 20.849 9.963 -17.307 1.00 97.75 192 ALA A O 1
ATOM 1555 N N . HIS A 1 193 ? 21.180 8.782 -19.183 1.00 97.75 193 HIS A N 1
ATOM 1556 C CA . HIS A 1 193 ? 20.059 7.872 -18.963 1.00 97.75 193 HIS A CA 1
ATOM 1557 C C . HIS A 1 193 ? 20.316 6.891 -17.817 1.00 97.75 193 HIS A C 1
ATOM 1559 O O . HIS A 1 193 ? 19.410 6.677 -17.016 1.00 97.75 193 HIS A O 1
ATOM 1565 N N . GLU A 1 194 ? 21.525 6.345 -17.687 1.00 98.06 194 GLU A N 1
ATOM 1566 C CA . GLU A 1 194 ? 21.892 5.460 -16.574 1.00 98.06 194 GLU A CA 1
ATOM 1567 C C . GLU A 1 194 ? 21.778 6.165 -15.221 1.00 98.06 194 GLU A C 1
ATOM 1569 O O . GLU A 1 194 ? 21.193 5.616 -14.286 1.00 98.06 194 GLU A O 1
ATOM 1574 N N . VAL A 1 195 ? 22.256 7.412 -15.130 1.00 98.25 195 VAL A N 1
ATOM 1575 C CA . VAL A 1 195 ? 22.109 8.226 -13.914 1.00 98.25 195 VAL A CA 1
ATOM 1576 C C . VAL A 1 195 ? 20.632 8.420 -13.571 1.00 98.25 195 VAL A C 1
ATOM 1578 O O . VAL A 1 195 ? 20.224 8.150 -12.444 1.00 98.25 195 VAL A O 1
ATOM 1581 N N . LYS A 1 196 ? 19.801 8.809 -14.547 1.00 98.44 196 LYS A N 1
ATOM 1582 C CA . LYS A 1 196 ? 18.356 8.993 -14.325 1.00 98.44 196 LYS A CA 1
ATOM 1583 C C . LYS A 1 196 ? 17.649 7.702 -13.923 1.00 98.44 196 LYS A C 1
ATOM 1585 O O . LYS A 1 196 ? 16.751 7.741 -13.086 1.00 98.44 196 LYS A O 1
ATOM 1590 N N . LEU A 1 197 ? 18.021 6.568 -14.515 1.00 98.38 197 LEU A N 1
ATOM 1591 C CA . LEU A 1 197 ? 17.466 5.266 -14.145 1.00 98.38 197 LEU A CA 1
ATOM 1592 C C . LEU A 1 197 ? 17.790 4.932 -12.692 1.00 98.38 197 LEU A C 1
ATOM 1594 O O . LEU A 1 197 ? 16.892 4.539 -11.953 1.00 98.38 197 LEU A O 1
ATOM 1598 N N . LYS A 1 198 ? 19.036 5.163 -12.270 1.00 98.31 198 LYS A N 1
ATOM 1599 C CA . LYS A 1 198 ? 19.450 4.955 -10.884 1.00 98.31 198 LYS A CA 1
ATOM 1600 C C . LYS A 1 198 ? 18.700 5.873 -9.919 1.00 98.31 198 LYS A C 1
ATOM 1602 O O . LYS A 1 198 ? 18.153 5.391 -8.939 1.00 98.31 198 LYS A O 1
ATOM 1607 N N . GLU A 1 199 ? 18.577 7.161 -10.235 1.00 98.25 199 GLU A N 1
ATOM 1608 C CA . GLU A 1 199 ? 17.805 8.105 -9.413 1.00 98.25 199 GLU A CA 1
ATOM 1609 C C . GLU A 1 199 ? 16.331 7.704 -9.271 1.00 98.25 199 GLU A C 1
ATOM 1611 O O . GLU A 1 199 ? 15.731 7.874 -8.209 1.00 98.25 199 GLU A O 1
ATOM 1616 N N . LEU A 1 200 ? 15.714 7.210 -10.348 1.00 98.44 200 LEU A N 1
ATOM 1617 C CA . LEU A 1 200 ? 14.335 6.726 -10.307 1.00 98.44 200 LEU A CA 1
ATOM 1618 C C . LEU A 1 200 ? 14.209 5.444 -9.486 1.00 98.44 200 LEU A C 1
ATOM 1620 O O . LEU A 1 200 ? 13.211 5.279 -8.788 1.00 98.44 200 LEU A O 1
ATOM 1624 N N . GLN A 1 201 ? 15.206 4.566 -9.555 1.00 98.56 201 GLN A N 1
ATOM 1625 C CA . GLN A 1 201 ? 15.242 3.340 -8.772 1.00 98.56 201 GLN A CA 1
ATOM 1626 C C . GLN A 1 201 ? 15.417 3.634 -7.277 1.00 98.56 201 GLN A C 1
ATOM 1628 O O . GLN A 1 201 ? 14.615 3.159 -6.482 1.00 98.56 201 GLN A O 1
ATOM 1633 N N . ASP A 1 202 ? 16.344 4.520 -6.909 1.00 98.38 202 ASP A N 1
ATOM 1634 C CA . ASP A 1 202 ? 16.543 4.949 -5.519 1.00 98.38 202 ASP A CA 1
ATOM 1635 C C . ASP A 1 202 ? 15.270 5.605 -4.945 1.00 98.38 202 ASP A C 1
ATOM 1637 O O . ASP A 1 202 ? 14.878 5.357 -3.803 1.00 98.38 202 ASP A O 1
ATOM 1641 N N . LYS A 1 203 ? 14.565 6.415 -5.751 1.00 98.62 203 LYS A N 1
ATOM 1642 C CA . LYS A 1 203 ? 13.261 6.988 -5.365 1.00 98.62 203 LYS A CA 1
ATOM 1643 C C . LYS A 1 203 ? 12.189 5.920 -5.178 1.00 98.62 203 LYS A C 1
ATOM 1645 O O . LYS A 1 203 ? 11.365 6.049 -4.276 1.00 98.62 203 LYS A O 1
ATOM 1650 N N . LEU A 1 204 ? 12.162 4.904 -6.039 1.00 98.56 204 LEU A N 1
ATOM 1651 C CA . LEU A 1 204 ? 11.204 3.808 -5.938 1.00 98.56 204 LEU A CA 1
ATOM 1652 C C . LEU A 1 204 ? 11.430 3.001 -4.656 1.00 98.56 204 LEU A C 1
ATOM 1654 O O . LEU A 1 204 ? 10.463 2.724 -3.949 1.00 98.56 204 LEU A O 1
ATOM 1658 N N . ASP A 1 205 ? 12.684 2.689 -4.340 1.00 98.50 205 ASP A N 1
ATOM 1659 C CA . ASP A 1 205 ? 13.055 1.959 -3.128 1.00 98.50 205 ASP A CA 1
ATOM 1660 C C . ASP A 1 205 ? 12.712 2.776 -1.871 1.00 98.50 205 ASP A C 1
ATOM 1662 O O . ASP A 1 205 ? 12.059 2.268 -0.960 1.00 98.50 205 ASP A O 1
ATOM 1666 N N . SER A 1 206 ? 13.008 4.082 -1.869 1.00 98.50 206 SER A N 1
ATOM 1667 C CA . SER A 1 206 ? 12.617 4.987 -0.778 1.00 98.50 206 SER A CA 1
ATOM 1668 C C . SER A 1 206 ? 11.100 5.030 -0.562 1.00 98.50 206 SER A C 1
ATOM 1670 O O . SER A 1 206 ? 10.630 4.982 0.575 1.00 98.50 206 SER A O 1
ATOM 1672 N N . LEU A 1 207 ? 10.311 5.111 -1.639 1.00 98.50 207 LEU A N 1
ATOM 1673 C CA . LEU A 1 207 ? 8.848 5.103 -1.543 1.00 98.50 207 LEU A CA 1
ATOM 1674 C C . LEU A 1 207 ? 8.310 3.753 -1.053 1.00 98.50 207 LEU A C 1
ATOM 1676 O O . LEU A 1 207 ? 7.297 3.712 -0.353 1.00 98.50 207 LEU A O 1
ATOM 1680 N N . LEU A 1 208 ? 8.966 2.648 -1.413 1.00 98.62 208 LEU A N 1
ATOM 1681 C CA . LEU A 1 208 ? 8.601 1.314 -0.946 1.00 98.62 208 LEU A CA 1
ATOM 1682 C C . LEU A 1 208 ? 8.840 1.168 0.564 1.00 98.62 208 LEU A C 1
ATOM 1684 O O . LEU A 1 208 ? 7.987 0.621 1.269 1.00 98.62 208 LEU A O 1
ATOM 1688 N N . ASP A 1 209 ? 9.954 1.696 1.066 1.00 98.50 209 ASP A N 1
ATOM 1689 C CA . ASP A 1 209 ? 10.272 1.708 2.494 1.00 98.50 209 ASP A CA 1
ATOM 1690 C C . ASP A 1 209 ? 9.277 2.562 3.290 1.00 98.50 209 ASP A C 1
ATOM 1692 O O . ASP A 1 209 ? 8.735 2.108 4.304 1.00 98.50 209 ASP A O 1
ATOM 1696 N N . GLU A 1 210 ? 8.954 3.763 2.804 1.00 98.50 210 GLU A N 1
ATOM 1697 C CA . GLU A 1 210 ? 7.928 4.624 3.406 1.00 98.50 210 GLU A CA 1
ATOM 1698 C C . GLU A 1 210 ? 6.547 3.951 3.423 1.00 98.50 210 GLU A C 1
ATOM 1700 O O . GLU A 1 210 ? 5.837 3.977 4.435 1.00 98.50 210 GLU A O 1
ATOM 1705 N N . LEU A 1 211 ? 6.166 3.288 2.329 1.00 98.62 211 LEU A N 1
ATOM 1706 C CA . LEU A 1 211 ? 4.909 2.546 2.245 1.00 98.62 211 LEU A CA 1
ATOM 1707 C C . LEU A 1 211 ? 4.851 1.406 3.272 1.00 98.62 211 LEU A C 1
ATOM 1709 O O . LEU A 1 211 ? 3.820 1.190 3.910 1.00 98.62 211 LEU A O 1
ATOM 1713 N N . ASN A 1 212 ? 5.945 0.668 3.451 1.00 98.25 212 ASN A N 1
ATOM 1714 C CA . ASN A 1 212 ? 5.996 -0.409 4.436 1.00 98.25 212 ASN A CA 1
ATOM 1715 C C . ASN A 1 212 ? 5.943 0.131 5.868 1.00 98.25 212 ASN A C 1
ATOM 1717 O O . ASN A 1 212 ? 5.190 -0.398 6.688 1.00 98.25 212 ASN A O 1
ATOM 1721 N N . LYS A 1 213 ? 6.650 1.230 6.151 1.00 98.62 213 LYS A N 1
ATOM 1722 C CA . LYS A 1 213 ? 6.610 1.891 7.458 1.00 98.62 213 LYS A CA 1
ATOM 1723 C C . LYS A 1 213 ? 5.197 2.358 7.813 1.00 98.62 213 LYS A C 1
ATOM 1725 O O . LYS A 1 213 ? 4.682 2.004 8.872 1.00 98.62 213 LYS A O 1
ATOM 1730 N N . THR A 1 214 ? 4.532 3.071 6.904 1.00 98.44 214 THR A N 1
ATOM 1731 C CA . THR A 1 214 ? 3.150 3.538 7.119 1.00 98.44 214 THR A CA 1
ATOM 1732 C C . THR A 1 214 ? 2.156 2.382 7.260 1.00 98.44 214 THR A C 1
ATOM 1734 O O . THR A 1 214 ? 1.222 2.449 8.061 1.00 98.44 214 THR A O 1
ATOM 1737 N N . LYS A 1 215 ? 2.363 1.276 6.536 1.00 98.75 215 LYS A N 1
ATOM 1738 C CA . LYS A 1 215 ? 1.558 0.056 6.678 1.00 98.75 215 LYS A CA 1
ATOM 1739 C C . LYS A 1 215 ? 1.692 -0.570 8.066 1.00 98.75 215 LYS A C 1
ATOM 1741 O O . LYS A 1 215 ? 0.694 -1.053 8.605 1.00 98.75 215 LYS A O 1
ATOM 1746 N N . ASP A 1 216 ? 2.890 -0.590 8.636 1.00 98.56 216 ASP A N 1
ATOM 1747 C CA . ASP A 1 216 ? 3.120 -1.145 9.971 1.00 98.56 216 ASP A CA 1
ATOM 1748 C C . ASP A 1 216 ? 2.614 -0.213 11.078 1.00 98.56 216 ASP A C 1
ATOM 1750 O O . ASP A 1 216 ? 1.964 -0.680 12.015 1.00 98.56 216 ASP A O 1
ATOM 1754 N N . GLU A 1 217 ? 2.777 1.102 10.919 1.00 98.56 217 GLU A N 1
ATOM 1755 C CA . GLU A 1 217 ? 2.145 2.103 11.786 1.00 98.56 217 GLU A CA 1
ATOM 1756 C C . GLU A 1 217 ? 0.617 1.941 11.800 1.00 98.56 217 GLU A C 1
ATOM 1758 O O . GLU A 1 217 ? 0.008 1.868 12.867 1.00 98.56 217 GLU A O 1
ATOM 1763 N N . LEU A 1 218 ? -0.013 1.763 10.633 1.00 98.69 218 LEU A N 1
ATOM 1764 C CA . LEU A 1 218 ? -1.457 1.535 10.532 1.00 98.69 218 LEU A CA 1
ATOM 1765 C C . LEU A 1 218 ? -1.909 0.259 11.262 1.00 98.69 218 LEU A C 1
ATOM 1767 O O . LEU A 1 218 ? -2.966 0.251 11.899 1.00 98.69 218 LEU A O 1
ATOM 1771 N N . LYS A 1 219 ? -1.131 -0.830 11.189 1.00 98.62 219 LYS A N 1
ATOM 1772 C CA . LYS A 1 219 ? -1.431 -2.060 11.945 1.00 98.62 219 LYS A CA 1
ATOM 1773 C C . LYS A 1 219 ? -1.376 -1.812 13.451 1.00 98.62 219 LYS A C 1
ATOM 1775 O O . LYS A 1 219 ? -2.249 -2.308 14.163 1.00 98.62 219 LYS A O 1
ATOM 1780 N N . ASN A 1 220 ? -0.386 -1.054 13.920 1.00 98.50 220 ASN A N 1
ATOM 1781 C CA . ASN A 1 220 ? -0.228 -0.731 15.336 1.00 98.50 220 ASN A CA 1
ATOM 1782 C C . ASN A 1 220 ? -1.390 0.122 15.846 1.00 98.50 220 ASN A C 1
ATOM 1784 O O . ASN A 1 220 ? -2.042 -0.279 16.806 1.00 98.50 220 ASN A O 1
ATOM 1788 N N . VAL A 1 221 ? -1.736 1.200 15.136 1.00 98.69 221 VAL A N 1
ATOM 1789 C CA . VAL A 1 221 ? -2.894 2.047 15.471 1.00 98.69 221 VAL A CA 1
ATOM 1790 C C . VAL A 1 221 ? -4.185 1.225 15.505 1.00 98.69 221 VAL A C 1
ATOM 1792 O O . VAL A 1 221 ? -5.009 1.387 16.399 1.00 98.69 221 VAL A O 1
ATOM 1795 N N . LYS A 1 222 ? -4.370 0.289 14.565 1.00 98.75 222 LYS A N 1
ATOM 1796 C CA . LYS A 1 222 ? -5.550 -0.588 14.549 1.00 98.75 222 LYS A CA 1
ATOM 1797 C C . LYS A 1 222 ? -5.611 -1.520 15.765 1.00 98.75 222 LYS A C 1
ATOM 1799 O O . LYS A 1 222 ? -6.705 -1.791 16.259 1.00 98.75 222 LYS A O 1
ATOM 1804 N N . ARG A 1 223 ? -4.465 -2.029 16.225 1.00 98.62 223 ARG A N 1
ATOM 1805 C CA . ARG A 1 223 ? -4.376 -2.852 17.439 1.00 98.62 223 ARG A CA 1
ATOM 1806 C C . ARG A 1 223 ? -4.712 -2.021 18.676 1.00 98.62 223 ARG A C 1
ATOM 1808 O O . ARG A 1 223 ? -5.574 -2.429 19.442 1.00 98.62 223 ARG A O 1
ATOM 1815 N N . GLU A 1 224 ? -4.104 -0.848 18.816 1.00 98.69 224 GLU A N 1
ATOM 1816 C CA . GLU A 1 224 ? -4.350 0.067 19.939 1.00 98.69 224 GLU A CA 1
ATOM 1817 C C . GLU A 1 224 ? -5.811 0.523 19.997 1.00 98.69 224 GLU A C 1
ATOM 1819 O O . GLU A 1 224 ? -6.412 0.549 21.066 1.00 98.69 224 GLU A O 1
ATOM 1824 N N . LEU A 1 225 ? -6.428 0.799 18.843 1.00 98.75 225 LEU A N 1
ATOM 1825 C CA . LEU A 1 225 ? -7.850 1.131 18.767 1.00 98.75 225 LEU A CA 1
ATOM 1826 C C . LEU A 1 225 ? -8.735 -0.017 19.270 1.00 98.75 225 LEU A C 1
ATOM 1828 O O . LEU A 1 225 ? -9.727 0.223 19.955 1.00 98.75 225 LEU A O 1
ATOM 1832 N N . LYS A 1 226 ? -8.384 -1.263 18.936 1.00 98.69 226 LYS A N 1
ATOM 1833 C CA . LYS A 1 226 ? -9.114 -2.443 19.408 1.00 98.69 226 LYS A CA 1
ATOM 1834 C C . LYS A 1 226 ? -8.973 -2.610 20.924 1.00 98.69 226 LYS A C 1
ATOM 1836 O O . LYS A 1 226 ? -9.975 -2.827 21.594 1.00 98.69 226 LYS A O 1
ATOM 1841 N N . GLU A 1 227 ? -7.761 -2.462 21.453 1.00 98.75 227 GLU A N 1
ATOM 1842 C CA . GLU A 1 227 ? -7.490 -2.535 22.896 1.00 98.75 227 GLU A CA 1
ATOM 1843 C C . GLU A 1 227 ? -8.246 -1.438 23.666 1.00 98.75 227 GLU A C 1
ATOM 1845 O O . GLU A 1 227 ? -8.876 -1.712 24.686 1.00 98.75 227 GLU A O 1
ATOM 1850 N N . ALA A 1 228 ? -8.265 -0.206 23.147 1.00 98.62 228 ALA A N 1
ATOM 1851 C CA . ALA A 1 228 ? -9.020 0.896 23.741 1.00 98.62 228 ALA A CA 1
ATOM 1852 C C . ALA A 1 228 ? -10.538 0.641 23.733 1.00 98.62 228 ALA A C 1
ATOM 1854 O O . ALA A 1 228 ? -11.223 0.984 24.697 1.00 98.62 228 ALA A O 1
ATOM 1855 N N . GLN A 1 229 ? -11.062 0.022 22.671 1.00 98.69 229 GLN A N 1
ATOM 1856 C CA . GLN A 1 229 ? -12.475 -0.345 22.585 1.00 98.69 229 GLN A CA 1
ATOM 1857 C C . GLN A 1 229 ? -12.846 -1.413 23.624 1.00 98.69 229 GLN A C 1
ATOM 1859 O O . GLN A 1 229 ? -13.849 -1.266 24.315 1.00 98.69 229 GLN A O 1
ATOM 1864 N N . GLU A 1 230 ? -12.018 -2.449 23.779 1.00 98.69 230 GLU A N 1
ATOM 1865 C CA . GLU A 1 230 ? -12.237 -3.505 24.776 1.00 98.69 230 GLU A CA 1
ATOM 1866 C C . GLU A 1 230 ? -12.204 -2.950 26.213 1.00 98.69 230 GLU A C 1
ATOM 1868 O O . GLU A 1 230 ? -13.053 -3.300 27.036 1.00 98.69 230 GLU A O 1
ATOM 1873 N N . LEU A 1 231 ? -11.281 -2.026 26.509 1.00 98.69 231 LEU A N 1
ATOM 1874 C CA . LEU A 1 231 ? -11.231 -1.337 27.803 1.00 98.69 231 LEU A CA 1
ATOM 1875 C C . LEU A 1 231 ? -12.476 -0.479 28.057 1.00 98.69 231 LEU A C 1
ATOM 1877 O O . LEU A 1 231 ? -13.019 -0.504 29.162 1.00 98.69 231 LEU A O 1
ATOM 1881 N N . LEU A 1 232 ? -12.944 0.258 27.044 1.00 98.75 232 LEU A N 1
ATOM 1882 C CA . LEU A 1 232 ? -14.150 1.079 27.146 1.00 98.75 232 LEU A CA 1
ATOM 1883 C C . LEU A 1 232 ? -15.382 0.230 27.478 1.00 98.75 232 LEU A C 1
ATOM 1885 O O . LEU A 1 232 ? -16.174 0.608 28.345 1.00 98.75 232 LEU A O 1
ATOM 1889 N N . ASP A 1 233 ? -15.529 -0.917 26.815 1.00 98.62 233 ASP A N 1
ATOM 1890 C CA . ASP A 1 233 ? -16.635 -1.840 27.063 1.00 98.62 233 ASP A CA 1
ATOM 1891 C C . ASP A 1 233 ? -16.561 -2.421 28.487 1.00 98.62 233 ASP A C 1
ATOM 1893 O O . ASP A 1 233 ? -17.558 -2.396 29.211 1.00 98.62 233 ASP A O 1
ATOM 1897 N N . SER A 1 234 ? -15.367 -2.807 28.952 1.00 98.62 234 SER A N 1
ATOM 1898 C CA . SER A 1 234 ? -15.157 -3.270 30.333 1.00 98.62 234 SER A CA 1
ATOM 1899 C C . SER A 1 234 ? -15.515 -2.202 31.372 1.00 98.62 234 SER A C 1
ATOM 1901 O O . SER A 1 234 ? -16.233 -2.478 32.332 1.00 98.62 234 SER A O 1
ATOM 1903 N N . THR A 1 235 ? -15.057 -0.959 31.186 1.00 98.56 235 THR A N 1
ATOM 1904 C CA . THR A 1 235 ? -15.381 0.147 32.105 1.00 98.56 235 THR A CA 1
ATOM 1905 C C . THR A 1 235 ? -16.883 0.438 32.124 1.00 98.56 235 THR A C 1
ATOM 1907 O O . THR A 1 235 ? -17.447 0.754 33.173 1.00 98.56 235 THR A O 1
ATOM 1910 N N . LYS A 1 236 ? -17.566 0.317 30.981 1.00 98.81 236 LYS A N 1
ATOM 1911 C CA . LYS A 1 236 ? -19.018 0.501 30.893 1.00 98.81 236 LYS A CA 1
ATOM 1912 C C . LYS A 1 236 ? -19.779 -0.566 31.685 1.00 98.81 236 LYS A C 1
ATOM 1914 O O . LYS A 1 236 ? -20.756 -0.233 32.361 1.00 98.81 236 LYS A O 1
ATOM 1919 N N . ASP A 1 237 ? -19.328 -1.814 31.630 1.00 98.62 237 ASP A N 1
ATOM 1920 C CA . ASP A 1 237 ? -19.923 -2.912 32.393 1.00 98.62 237 ASP A CA 1
ATOM 1921 C C . ASP A 1 237 ? -19.700 -2.745 33.903 1.00 98.62 237 ASP A C 1
ATOM 1923 O O . ASP A 1 237 ? -20.632 -2.915 34.696 1.00 98.62 237 ASP A O 1
ATOM 1927 N N . GLU A 1 238 ? -18.502 -2.323 34.316 1.00 98.69 238 GLU A N 1
ATOM 1928 C CA . GLU A 1 238 ? -18.208 -1.985 35.714 1.00 98.69 238 GLU A CA 1
ATOM 1929 C C . GLU A 1 238 ? -19.059 -0.812 36.218 1.00 98.69 238 GLU A C 1
ATOM 1931 O O . GLU A 1 238 ? -19.620 -0.867 37.318 1.00 98.69 238 GLU A O 1
ATOM 1936 N N . LEU A 1 239 ? -19.227 0.231 35.401 1.00 98.75 239 LEU A N 1
ATOM 1937 C CA . LEU A 1 239 ? -20.087 1.368 35.727 1.00 98.75 239 LEU A CA 1
ATOM 1938 C C . LEU A 1 239 ? -21.550 0.939 35.909 1.00 98.75 239 LEU A C 1
ATOM 1940 O O . LEU A 1 239 ? -22.236 1.415 36.812 1.00 98.75 239 LEU A O 1
ATOM 1944 N N . LYS A 1 240 ? -22.042 0.015 35.078 1.00 98.69 240 LYS A N 1
ATOM 1945 C CA . LYS A 1 240 ? -23.387 -0.542 35.244 1.00 98.69 240 LYS A CA 1
ATOM 1946 C C . LYS A 1 240 ? -23.506 -1.313 36.559 1.00 98.69 240 LYS A C 1
ATOM 1948 O O . LYS A 1 240 ? -24.433 -1.068 37.321 1.00 98.69 240 LYS A O 1
ATOM 1953 N N . LYS A 1 241 ? -22.544 -2.188 36.862 1.00 98.69 241 LYS A N 1
ATOM 1954 C CA . LYS A 1 241 ? -22.546 -2.980 38.100 1.00 98.69 241 LYS A CA 1
ATOM 1955 C C . LYS A 1 241 ? -22.532 -2.095 39.348 1.00 98.69 241 LYS A C 1
ATOM 1957 O O . LYS A 1 241 ? -23.290 -2.343 40.280 1.00 98.69 241 LYS A O 1
ATOM 1962 N N . THR A 1 242 ? -21.695 -1.060 39.360 1.00 98.62 242 THR A N 1
ATOM 1963 C CA . THR A 1 242 ? -21.630 -0.102 40.477 1.00 98.62 242 THR A CA 1
ATOM 1964 C C . THR A 1 242 ? -22.921 0.699 40.626 1.00 98.62 242 THR A C 1
ATOM 1966 O O . THR A 1 242 ? -23.369 0.915 41.750 1.00 98.62 242 THR A O 1
ATOM 1969 N N . LYS A 1 243 ? -23.566 1.080 39.516 1.00 98.75 243 LYS A N 1
ATOM 1970 C CA . LYS A 1 243 ? -24.892 1.708 39.541 1.00 98.75 243 LYS A CA 1
ATOM 1971 C C . LYS A 1 243 ? -25.943 0.789 40.170 1.00 98.75 243 LYS A C 1
ATOM 1973 O O . LYS A 1 243 ? -26.660 1.231 41.062 1.00 98.75 243 LYS A O 1
ATOM 1978 N N . ASP A 1 244 ? -25.996 -0.472 39.747 1.00 98.62 244 ASP A N 1
ATOM 1979 C CA . ASP A 1 244 ? -26.955 -1.453 40.271 1.00 98.62 244 ASP A CA 1
ATOM 1980 C C . ASP A 1 244 ? -26.723 -1.701 41.779 1.00 98.62 244 ASP A C 1
ATOM 1982 O O . ASP A 1 244 ? -27.664 -1.777 42.567 1.00 98.62 244 ASP A O 1
ATOM 1986 N N . GLN A 1 245 ? -25.458 -1.761 42.216 1.00 98.69 245 GLN A N 1
ATOM 1987 C CA . GLN A 1 245 ? -25.103 -1.863 43.637 1.00 98.69 245 GLN A CA 1
ATOM 1988 C C . GLN A 1 245 ? -25.544 -0.635 44.445 1.00 98.69 245 GLN A C 1
ATOM 1990 O O . GLN A 1 245 ? -26.036 -0.787 45.562 1.00 98.69 245 GLN A O 1
ATOM 1995 N N . LEU A 1 246 ? -25.385 0.572 43.895 1.00 98.69 246 LEU A N 1
ATOM 1996 C CA . LEU A 1 246 ? -25.812 1.808 44.550 1.00 98.69 246 LEU A CA 1
ATOM 1997 C C . LEU A 1 246 ? -27.337 1.870 44.712 1.00 98.69 246 LEU A C 1
ATOM 1999 O O . LEU A 1 246 ? -27.823 2.300 45.755 1.00 98.69 246 LEU A O 1
ATOM 2003 N N . GLU A 1 247 ? -28.086 1.425 43.703 1.00 98.69 247 GLU A N 1
ATOM 2004 C CA . GLU A 1 247 ? -29.549 1.349 43.759 1.00 98.69 247 GLU A CA 1
ATOM 2005 C C . GLU A 1 247 ? -30.023 0.374 44.847 1.00 98.69 247 GLU A C 1
ATOM 2007 O O . GLU A 1 247 ? -30.908 0.708 45.634 1.00 98.69 247 GLU A O 1
ATOM 2012 N N . ASN A 1 248 ? -29.370 -0.785 44.973 1.00 98.50 248 ASN A N 1
ATOM 2013 C CA . ASN A 1 248 ? -29.658 -1.732 46.052 1.00 98.50 248 ASN A CA 1
ATOM 2014 C C . ASN A 1 248 ? -29.378 -1.137 47.440 1.00 98.50 248 ASN A C 1
ATOM 2016 O O . ASN A 1 248 ? -30.238 -1.215 48.314 1.00 98.50 248 ASN A O 1
ATOM 2020 N N . LEU A 1 249 ? -28.226 -0.482 47.630 1.00 98.56 249 LEU A N 1
ATOM 2021 C CA . LEU A 1 249 ? -27.892 0.172 48.902 1.00 98.56 249 LEU A CA 1
ATOM 2022 C C . LEU A 1 249 ? -28.881 1.286 49.267 1.00 98.56 249 LEU A C 1
ATOM 2024 O O . LEU A 1 249 ? -29.208 1.455 50.439 1.00 98.56 249 LEU A O 1
ATOM 2028 N N . LEU A 1 250 ? -29.377 2.043 48.283 1.00 98.62 250 LEU A N 1
ATOM 2029 C CA . LEU A 1 250 ? -30.414 3.053 48.513 1.00 98.62 250 LEU A CA 1
ATOM 2030 C C . LEU A 1 250 ? -31.721 2.423 49.009 1.00 98.62 250 LEU A C 1
ATOM 2032 O O . LEU A 1 250 ? -32.342 2.957 49.929 1.00 98.62 250 LEU A O 1
ATOM 2036 N N . ASN A 1 251 ? -32.115 1.284 48.439 1.00 98.44 251 ASN A N 1
ATOM 2037 C CA . ASN A 1 251 ? -33.310 0.557 48.866 1.00 98.44 251 ASN A CA 1
ATOM 2038 C C . ASN A 1 251 ? -33.148 -0.032 50.279 1.00 98.44 251 ASN A C 1
ATOM 2040 O O . ASN A 1 251 ? -34.056 0.090 51.099 1.00 98.44 251 ASN A O 1
ATOM 2044 N N . GLU A 1 252 ? -31.986 -0.610 50.598 1.00 98.56 252 GLU A N 1
ATOM 2045 C CA . GLU A 1 252 ? -31.664 -1.102 51.948 1.00 98.56 252 GLU A CA 1
ATOM 2046 C C . GLU A 1 252 ? -31.646 0.035 52.984 1.00 98.56 252 GLU A C 1
ATOM 2048 O O . GLU A 1 252 ? -32.180 -0.101 54.087 1.00 98.56 252 GLU A O 1
ATOM 2053 N N . LEU A 1 253 ? -31.092 1.197 52.626 1.00 98.56 253 LEU A N 1
ATOM 2054 C CA . LEU A 1 253 ? -31.098 2.383 53.484 1.00 98.56 253 LEU A CA 1
ATOM 2055 C C . LEU A 1 253 ? -32.524 2.893 53.746 1.00 98.56 253 LEU A C 1
ATOM 2057 O O . LEU A 1 253 ? -32.835 3.317 54.858 1.00 98.56 253 LEU A O 1
ATOM 2061 N N . ALA A 1 254 ? -33.401 2.853 52.741 1.00 98.56 254 ALA A N 1
ATOM 2062 C CA . ALA A 1 254 ? -34.804 3.213 52.918 1.00 98.56 254 ALA A CA 1
ATOM 2063 C C . ALA A 1 254 ? -35.515 2.237 53.871 1.00 98.56 254 ALA A C 1
ATOM 2065 O O . ALA A 1 254 ? -36.168 2.677 54.814 1.00 98.56 254 ALA A O 1
ATOM 2066 N N . ALA A 1 255 ? -35.314 0.929 53.690 1.00 98.56 255 ALA A N 1
ATOM 2067 C CA . ALA A 1 255 ? -35.911 -0.093 54.549 1.00 98.56 255 ALA A CA 1
ATOM 2068 C C . ALA A 1 255 ? -35.451 0.027 56.014 1.00 98.56 255 ALA A C 1
ATOM 2070 O O . ALA A 1 255 ? -36.278 0.027 56.924 1.00 98.56 255 ALA A O 1
ATOM 2071 N N . THR A 1 256 ? -34.148 0.206 56.250 1.00 98.50 256 THR A N 1
ATOM 2072 C CA . THR A 1 256 ? -33.603 0.388 57.611 1.00 98.50 256 THR A CA 1
ATOM 2073 C C . THR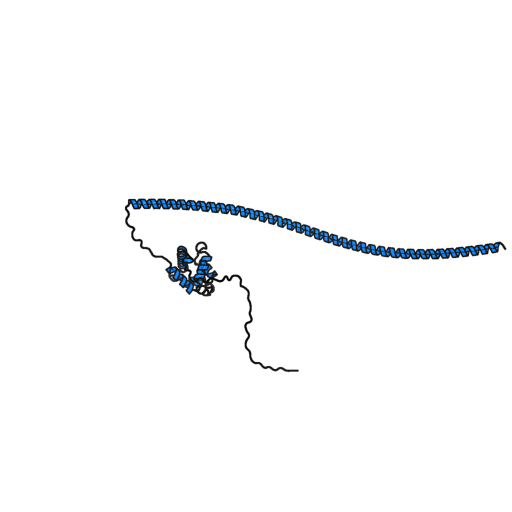 A 1 256 ? -34.111 1.666 58.277 1.00 98.50 256 THR A C 1
ATOM 2075 O O . THR A 1 256 ? -34.346 1.684 59.485 1.00 98.50 256 THR A O 1
ATOM 2078 N N . LYS A 1 257 ? -34.331 2.738 57.505 1.00 98.62 257 LYS A N 1
ATOM 2079 C CA . LYS A 1 257 ? -34.955 3.967 58.006 1.00 98.62 257 LYS A CA 1
ATOM 2080 C C . LYS A 1 257 ? -36.407 3.735 58.434 1.00 98.62 257 LYS A C 1
ATOM 2082 O O . LYS A 1 257 ? -36.805 4.232 59.485 1.00 98.62 257 LYS A O 1
ATOM 2087 N N . ASP A 1 258 ? -37.176 2.985 57.651 1.00 98.50 258 ASP A N 1
ATOM 2088 C CA . ASP A 1 258 ? -38.566 2.661 57.985 1.00 98.50 258 ASP A CA 1
ATOM 2089 C C . ASP A 1 258 ? -38.655 1.762 59.231 1.00 98.50 258 ASP A C 1
ATOM 2091 O O . ASP A 1 258 ? -39.521 1.962 60.084 1.00 98.50 258 ASP A O 1
ATOM 2095 N N . GLU A 1 259 ? -37.744 0.796 59.382 1.00 98.38 259 GLU A N 1
ATOM 2096 C CA . GLU A 1 259 ? -37.625 -0.028 60.595 1.00 98.38 259 GLU A CA 1
ATOM 2097 C C . GLU A 1 259 ? -37.241 0.803 61.828 1.00 98.38 259 GLU A C 1
ATOM 2099 O O . GLU A 1 259 ? -37.809 0.618 62.908 1.00 98.38 259 GLU A O 1
ATOM 2104 N N . LEU A 1 260 ? -36.321 1.759 61.674 1.00 98.56 260 LEU A N 1
ATOM 2105 C CA . LEU A 1 260 ? -35.944 2.675 62.749 1.00 98.56 260 LEU A CA 1
ATOM 2106 C C . LEU A 1 260 ? -37.133 3.523 63.227 1.00 98.56 260 LEU A C 1
ATOM 2108 O O . LEU A 1 260 ? -37.290 3.725 64.429 1.00 98.56 260 LEU A O 1
ATOM 2112 N N . GLU A 1 261 ? -37.989 3.999 62.320 1.00 98.50 261 GLU A N 1
ATOM 2113 C CA . GLU A 1 261 ? -39.169 4.773 62.723 1.00 98.50 261 GLU A CA 1
ATOM 2114 C C . GLU A 1 261 ? -40.190 3.894 63.464 1.00 98.50 261 GLU A C 1
ATOM 2116 O O . GLU A 1 261 ? -40.680 4.291 64.518 1.00 98.50 261 GLU A O 1
ATOM 2121 N N . LYS A 1 262 ? -40.421 2.653 63.005 1.00 98.50 262 LYS A N 1
ATOM 2122 C CA . LYS A 1 262 ? -41.288 1.694 63.718 1.00 98.50 262 LYS A CA 1
ATOM 2123 C C . LYS A 1 262 ? -40.794 1.401 65.133 1.00 98.50 262 LYS A C 1
ATOM 2125 O O . LYS A 1 262 ? -41.569 1.480 66.080 1.00 98.50 262 LYS A O 1
ATOM 2130 N N . THR A 1 263 ? -39.505 1.101 65.296 1.00 98.44 263 THR A N 1
ATOM 2131 C CA . THR A 1 263 ? -38.931 0.824 66.628 1.00 98.44 263 THR A CA 1
ATOM 2132 C C . THR A 1 263 ? -39.007 2.034 67.558 1.00 98.44 263 THR A C 1
ATOM 2134 O O . THR A 1 263 ? -39.197 1.883 68.764 1.00 98.44 263 THR A O 1
ATOM 2137 N N . LYS A 1 264 ? -38.899 3.250 67.018 1.00 98.50 264 LYS A N 1
ATOM 2138 C CA . LYS A 1 264 ? -39.073 4.488 67.780 1.00 98.50 264 LYS A CA 1
ATOM 2139 C C . LYS A 1 264 ? -40.522 4.684 68.237 1.00 98.50 264 LYS A C 1
ATOM 2141 O O . LYS A 1 264 ? -40.736 5.103 69.376 1.00 98.50 264 LYS A O 1
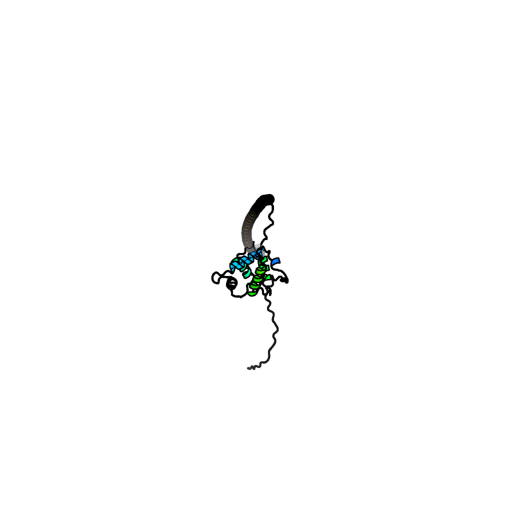ATOM 2146 N N . ASP A 1 265 ? -41.495 4.360 67.389 1.00 98.44 265 ASP A N 1
ATOM 2147 C CA . ASP A 1 265 ? -42.915 4.382 67.750 1.00 98.44 265 ASP A CA 1
ATOM 2148 C C . ASP A 1 265 ? -43.242 3.331 68.825 1.00 98.44 265 ASP A C 1
ATOM 2150 O O . ASP A 1 265 ? -43.898 3.647 69.820 1.00 98.44 265 ASP A O 1
ATOM 2154 N N . GLU A 1 266 ? -42.718 2.109 68.694 1.00 98.38 266 GLU A N 1
ATOM 2155 C CA . GLU A 1 266 ? -42.838 1.051 69.709 1.00 98.38 266 GLU A CA 1
ATOM 2156 C C . GLU A 1 266 ? -42.202 1.465 71.048 1.00 98.38 266 GLU A C 1
ATOM 2158 O O . GLU A 1 266 ? -42.804 1.296 72.113 1.00 98.38 266 GLU A O 1
ATOM 2163 N N . LEU A 1 267 ? -41.012 2.077 71.020 1.00 98.56 267 LEU A N 1
ATOM 2164 C CA . LEU A 1 267 ? -40.354 2.605 72.218 1.00 98.56 267 LEU A CA 1
ATOM 2165 C C . LEU A 1 267 ? -41.208 3.677 72.906 1.00 98.56 267 LEU A C 1
ATOM 2167 O O . LEU A 1 267 ? -41.311 3.695 74.130 1.00 98.56 267 LEU A O 1
ATOM 2171 N N . ARG A 1 268 ? -41.849 4.557 72.133 1.00 98.38 268 ARG A N 1
ATOM 2172 C CA . ARG A 1 268 ? -42.754 5.567 72.685 1.00 98.38 268 ARG A CA 1
ATOM 2173 C C . ARG A 1 268 ? -43.972 4.923 73.352 1.00 98.38 268 ARG A C 1
ATOM 2175 O O . ARG A 1 268 ? -44.304 5.300 74.471 1.00 98.38 268 ARG A O 1
ATOM 2182 N N . SER A 1 269 ? -44.579 3.920 72.714 1.00 98.12 269 SER A N 1
ATOM 2183 C CA . SER A 1 269 ? -45.708 3.173 73.289 1.00 98.12 269 SER A CA 1
ATOM 2184 C C . SER A 1 269 ? -45.333 2.505 74.615 1.00 98.12 269 SER A C 1
ATOM 2186 O O . SER A 1 269 ? -46.049 2.638 75.602 1.00 98.12 269 SER A O 1
ATOM 2188 N N . THR A 1 270 ? -44.175 1.840 74.674 1.00 98.25 270 THR A N 1
ATOM 2189 C CA . THR A 1 270 ? -43.705 1.185 75.909 1.00 98.25 270 THR A CA 1
ATOM 2190 C C . THR A 1 270 ? -43.358 2.185 77.016 1.00 98.25 270 THR A C 1
ATOM 2192 O O . THR A 1 270 ? -43.589 1.899 78.190 1.00 98.25 270 THR A O 1
ATOM 2195 N N . GLN A 1 271 ? -42.844 3.373 76.678 1.00 98.25 271 GLN A N 1
ATOM 2196 C CA . GLN A 1 271 ? -42.649 4.458 77.647 1.00 98.25 271 GLN A CA 1
ATOM 2197 C C . GLN A 1 271 ? -43.976 4.964 78.226 1.00 98.25 271 GLN A C 1
ATOM 2199 O O . GLN A 1 271 ? -44.058 5.194 79.435 1.00 98.25 271 GLN A O 1
ATOM 2204 N N . ASP A 1 272 ? -45.003 5.117 77.388 1.00 98.31 272 ASP A N 1
ATOM 2205 C CA . ASP A 1 272 ? -46.337 5.533 77.826 1.00 98.31 272 ASP A CA 1
ATOM 2206 C C . ASP A 1 272 ? -46.982 4.466 78.734 1.00 98.31 272 ASP A C 1
ATOM 2208 O O . ASP A 1 272 ? -47.505 4.794 79.801 1.00 98.31 272 ASP A O 1
ATOM 2212 N N . GLU A 1 273 ? -46.873 3.180 78.380 1.00 98.19 273 GLU A N 1
ATOM 2213 C CA . GLU A 1 273 ? -47.311 2.059 79.227 1.00 98.19 273 GLU A CA 1
ATOM 2214 C C . GLU A 1 273 ? -46.571 2.024 80.571 1.00 98.19 273 GLU A C 1
ATOM 2216 O O . GLU A 1 273 ? -47.202 1.919 81.626 1.00 98.19 273 GLU A O 1
ATOM 2221 N N . LEU A 1 274 ? -45.241 2.175 80.564 1.00 98.38 274 LEU A N 1
ATOM 2222 C CA . LEU A 1 274 ? -44.435 2.214 81.785 1.00 98.38 274 LEU A CA 1
ATOM 2223 C C . LEU A 1 274 ? -44.884 3.351 82.709 1.00 98.38 274 LEU A C 1
ATOM 2225 O O . LEU A 1 274 ? -45.021 3.140 83.914 1.00 98.38 274 LEU A O 1
ATOM 2229 N N . LYS A 1 275 ? -45.153 4.538 82.160 1.00 98.19 275 LYS A N 1
ATOM 2230 C CA . LYS A 1 275 ? -45.652 5.676 82.937 1.00 98.19 275 LYS A CA 1
ATOM 2231 C C . LYS A 1 275 ? -47.003 5.368 83.586 1.00 98.19 275 LYS A C 1
ATOM 2233 O O . LYS A 1 275 ? -47.159 5.601 84.780 1.00 98.19 275 LYS A O 1
ATOM 2238 N N . ASN A 1 276 ? -47.937 4.785 82.834 1.00 97.94 276 ASN A N 1
ATOM 2239 C CA . ASN A 1 276 ? -49.240 4.392 83.375 1.00 97.94 276 ASN A CA 1
ATOM 2240 C C . ASN A 1 276 ? -49.089 3.384 84.525 1.00 97.94 276 ASN A C 1
ATOM 2242 O O . ASN A 1 276 ? -49.678 3.576 85.584 1.00 97.94 276 ASN A O 1
ATOM 2246 N N . THR A 1 277 ? -48.242 2.359 84.368 1.00 97.88 277 THR A N 1
ATOM 2247 C CA . THR A 1 277 ? -47.998 1.386 85.450 1.00 97.88 277 THR A CA 1
ATOM 2248 C C . THR A 1 277 ? -47.339 2.018 86.680 1.00 97.88 277 THR A C 1
ATOM 2250 O O . THR A 1 277 ? -47.659 1.639 87.803 1.00 97.88 277 THR A O 1
ATOM 2253 N N . GLN A 1 278 ? -46.444 3.000 86.508 1.00 97.69 278 GLN A N 1
ATOM 2254 C CA . GLN A 1 278 ? -45.867 3.756 87.626 1.00 97.69 278 GLN A CA 1
ATOM 2255 C C . GLN A 1 278 ? -46.930 4.565 88.372 1.00 97.69 278 GLN A C 1
ATOM 2257 O O . GLN A 1 278 ? -46.925 4.577 89.605 1.00 97.69 278 GLN A O 1
ATOM 2262 N N . ASP A 1 279 ? -47.837 5.213 87.640 1.00 97.75 279 ASP A N 1
ATOM 2263 C CA . ASP A 1 279 ? -48.944 5.973 88.218 1.00 97.75 279 ASP A CA 1
ATOM 2264 C C . ASP A 1 279 ? -49.906 5.046 88.990 1.00 97.75 279 ASP A C 1
ATOM 2266 O O . ASP A 1 279 ? -50.267 5.343 90.130 1.00 97.75 279 ASP A O 1
ATOM 2270 N N . GLU A 1 280 ? -50.252 3.878 88.437 1.00 97.62 280 GLU A N 1
ATOM 2271 C CA . GLU A 1 280 ? -51.038 2.843 89.128 1.00 97.62 280 GLU A CA 1
ATOM 2272 C C . GLU A 1 280 ? -50.341 2.336 90.402 1.00 97.62 280 GLU A C 1
ATOM 2274 O O . GLU A 1 280 ? -50.953 2.258 91.469 1.00 97.62 280 GLU A O 1
ATOM 2279 N N . LEU A 1 281 ? -49.040 2.037 90.330 1.00 97.56 281 LEU A N 1
ATOM 2280 C CA . LEU A 1 281 ? -48.262 1.541 91.468 1.00 97.56 281 LEU A CA 1
ATOM 2281 C C . LEU A 1 281 ? -48.167 2.597 92.579 1.00 97.56 281 LEU A C 1
ATOM 2283 O O . LEU A 1 281 ? -48.267 2.264 93.760 1.00 97.56 281 LEU A O 1
ATOM 2287 N N . LYS A 1 282 ? -48.053 3.881 92.222 1.00 97.00 282 LYS A N 1
ATOM 2288 C CA . LYS A 1 282 ? -48.134 4.985 93.184 1.00 97.00 282 LYS A CA 1
ATOM 2289 C C . LYS A 1 282 ? -49.504 5.034 93.864 1.00 97.00 282 LYS A C 1
ATOM 2291 O O . LYS A 1 282 ? -49.548 5.068 95.089 1.00 97.00 282 LYS A O 1
ATOM 2296 N N . ASN A 1 283 ? -50.592 4.968 93.097 1.00 96.25 283 ASN A N 1
ATOM 2297 C CA . ASN A 1 283 ? -51.947 4.985 93.654 1.00 96.25 283 ASN A CA 1
ATOM 2298 C C . ASN A 1 283 ? -52.175 3.818 94.628 1.00 96.25 283 ASN A C 1
ATOM 2300 O O . ASN A 1 283 ? -52.617 4.042 95.750 1.00 96.25 283 ASN A O 1
ATOM 2304 N N . THR A 1 284 ? -51.793 2.589 94.257 1.00 96.44 284 THR A N 1
ATOM 2305 C CA . THR A 1 284 ? -51.909 1.427 95.163 1.00 96.44 284 THR A CA 1
ATOM 2306 C C . THR A 1 284 ? -51.060 1.574 96.427 1.00 96.44 284 THR A C 1
ATOM 2308 O O . THR A 1 284 ? -51.456 1.120 97.500 1.00 96.44 284 THR A O 1
ATOM 2311 N N . ARG A 1 285 ? -49.887 2.216 96.332 1.00 95.62 285 ARG A N 1
ATOM 2312 C CA . ARG A 1 285 ? -49.050 2.502 97.500 1.00 95.62 285 ARG A CA 1
ATOM 2313 C C . ARG A 1 285 ? -49.706 3.521 98.424 1.00 95.62 285 ARG A C 1
ATOM 2315 O O . ARG A 1 285 ? -49.696 3.297 99.631 1.00 95.62 285 ARG A O 1
ATOM 2322 N N . ASP A 1 286 ? -50.266 4.588 97.865 1.00 94.81 286 ASP A N 1
ATOM 2323 C CA . ASP A 1 286 ? -50.981 5.616 98.622 1.00 94.81 286 ASP A CA 1
ATOM 2324 C C . ASP A 1 286 ? -52.210 5.000 99.336 1.00 94.81 286 ASP A C 1
ATOM 2326 O O . ASP A 1 286 ? -52.402 5.215 100.536 1.00 94.81 286 ASP A O 1
ATOM 2330 N N . GLU A 1 287 ? -52.975 4.139 98.651 1.00 94.06 287 GLU A N 1
ATOM 2331 C CA . GLU A 1 287 ? -54.081 3.361 99.238 1.00 94.06 287 GLU A CA 1
ATOM 2332 C C . GLU A 1 287 ? -53.614 2.445 100.382 1.00 94.06 287 GLU A C 1
ATOM 2334 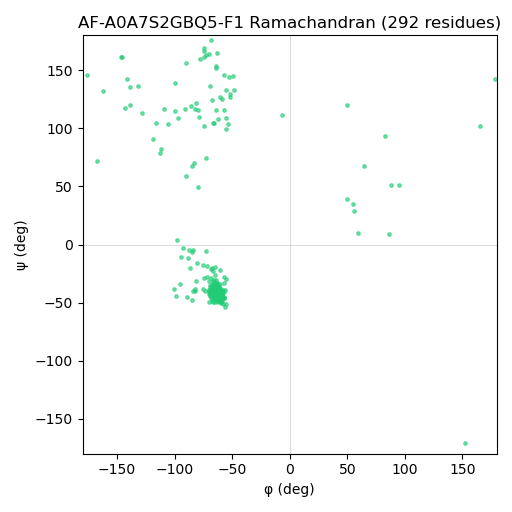O O . GLU A 1 287 ? -54.205 2.455 101.462 1.00 94.06 287 GLU A O 1
ATOM 2339 N N . LEU A 1 288 ? -52.527 1.688 100.188 1.00 93.38 288 LEU A N 1
ATOM 2340 C CA . LEU A 1 288 ? -51.982 0.802 101.221 1.00 93.38 288 LEU A CA 1
ATOM 2341 C C . LEU A 1 288 ? -51.550 1.585 102.470 1.00 93.38 288 LEU A C 1
ATOM 2343 O O . LEU A 1 288 ? -51.834 1.152 103.587 1.00 93.38 288 LEU A O 1
ATOM 2347 N N . THR A 1 289 ? -50.900 2.742 102.297 1.00 88.81 289 THR A N 1
ATOM 2348 C CA . THR A 1 289 ? -50.513 3.596 103.431 1.00 88.81 289 THR A CA 1
ATOM 2349 C C . THR A 1 289 ? -51.722 4.127 104.191 1.00 88.81 289 THR A C 1
ATOM 2351 O O . THR A 1 289 ? -51.719 4.080 105.416 1.00 88.81 289 THR A O 1
ATOM 2354 N N . ALA A 1 290 ? -52.791 4.525 103.492 1.00 90.06 290 ALA A N 1
ATOM 2355 C CA . ALA A 1 290 ? -54.02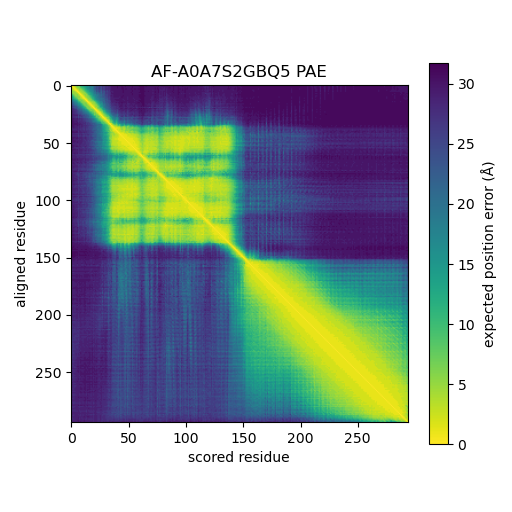1 4.972 104.141 1.00 90.06 290 ALA A CA 1
ATOM 2356 C C . ALA A 1 290 ? -54.656 3.869 105.007 1.00 90.06 290 ALA A C 1
ATOM 2358 O O . ALA A 1 290 ? -55.136 4.157 106.096 1.00 90.06 290 ALA A O 1
ATOM 2359 N N . THR A 1 291 ? -54.601 2.603 104.571 1.00 90.31 291 THR A N 1
ATOM 2360 C CA . THR A 1 291 ? -55.118 1.467 105.363 1.00 90.31 291 THR A CA 1
ATOM 2361 C C . THR A 1 291 ? -54.233 1.049 106.541 1.00 90.31 291 THR A C 1
ATOM 2363 O O . THR A 1 291 ? -54.698 0.320 107.410 1.00 90.31 291 THR A O 1
ATOM 2366 N N . GLN A 1 292 ? -52.957 1.448 106.570 1.00 77.00 292 GLN A N 1
ATOM 2367 C CA . GLN A 1 292 ? -52.038 1.141 107.677 1.00 77.00 292 GLN A CA 1
ATOM 2368 C C . GLN A 1 292 ? -52.098 2.162 108.821 1.00 77.00 292 GLN A C 1
ATOM 2370 O O . GLN A 1 292 ? -51.663 1.835 109.925 1.00 77.00 292 GLN A O 1
ATOM 2375 N N . ASP A 1 293 ? -52.602 3.367 108.553 1.00 72.75 293 ASP A N 1
ATOM 2376 C CA . ASP A 1 293 ? -52.722 4.454 109.530 1.00 72.75 293 ASP A CA 1
ATOM 2377 C C . ASP A 1 293 ? -54.099 4.485 110.247 1.00 72.75 293 ASP A C 1
ATOM 2379 O O . ASP A 1 293 ? -54.293 5.305 111.149 1.00 72.75 293 ASP A O 1
ATOM 2383 N N . GLU A 1 294 ? -55.036 3.594 109.879 1.00 53.22 294 GLU A N 1
ATOM 2384 C CA . GLU A 1 294 ? -56.312 3.311 110.581 1.00 53.22 294 GLU A CA 1
ATOM 2385 C C . GLU A 1 294 ? -56.166 2.234 111.672 1.00 53.22 294 GLU A C 1
ATOM 2387 O O . GLU A 1 294 ? -56.768 2.419 112.759 1.00 53.22 294 GLU A O 1
#

InterPro domains:
  IPR002048 EF-hand domain [PS50222] (103-138)
  IPR011992 EF-hand domain pair [SSF47473] (66-136)
  IPR027267 AH/BAR domain superfamily [SSF103657] (156-281)

Mean predicted aligned error: 19.17 Å

Radius of gyration: 57.65 Å; Cα contacts (8 Å, |Δi|>4): 97; chains: 1; bounding box: 119×38×185 Å

Secondary structure (DSSP, 8-state):
------------------------SS-------TT--HHHHS-HHHHHHHHHHHHHHTEETTTTEE-HHHHHHHH-TT--SEE-HHHHHHIIIIIS---TTTS-HHHHHHHHHHH-TT--SSEEHHHHHHHHHHHHHT-------PPPPP---HHHHHHHHHHHHHHHHHHHHHHHHHHHHHHHHHHHHHHHHHHHHHHHHHHHHHHHHHHHHHHHHHHHHHHHHHHHHHHHHHHHHHHHHHHHHHHHHHHHHHHHHHHHHHHHHHHHHHHHHHHHHHHHHHHHHHHHHHHH--

Foldseek 3Di:
DDDDDDDDDDDDDDDDDDDDDDDPDDDDPDPPPPDDDLCNLDPPVLLVLQLVLQQVLQDDPVVGGGNLVVLQCVLPVPPPQWAALVSLVCCCCPRSVHDCVSANSVSSVVVQVVLPPVVPRTHHSVSVVVSSVVSVVVDPPPPPPDDDDPDDPPVVVVVVVVVVVVVVVVVVVVVVVVVVVVVVVVVVVVVVVVVVVVVVVVVVVVVVVVVVVVVVVVVVVVVVVVVVVVVVVVVVVVVVVVVVVVVVVVVVVVVVVVVVVVVVVVVVVVVVVVVVVVVVVVVVVVVVVVVVVD

Organism: NCBI:txid3111310

pLDDT: mean 81.04, std 20.42, range [29.36, 98.81]

Sequence (294 aa):
DSTSPRNSVASPRTSSIKRTNSNDKFSKPRRSLSRKTIKDLLNQKKIDSLRRAWEAASYSSVKGGQDWDSLFSRVDIRKSNELDLDKTFKLFRKTLRMSKLTVTDEEVDGIFSYIDVDSSGGISKDELFEFFSKIQKLSTTGKKEVAPAPMFDETEYQNRLREKDDLLKAMQEERNRLILEHQEEIDSLNAAHEVKLKELQDKLDSLLDELNKTKDELKNVKRELKEAQELLDSTKDELKKTKDQLENLLNELAATKDELEKTKDELRSTQDELKNTQDELKNTRDELTATQDE

Solvent-accessible surface area (backbone atoms only — not comparable to full-atom values): 17374 Å² total; per-residue (Å²): 133,87,78,86,83,89,84,89,86,83,86,90,86,84,78,87,78,88,76,88,79,92,82,90,80,89,79,76,84,79,73,83,77,85,84,74,57,71,69,81,71,37,55,70,71,48,49,55,49,52,48,51,29,51,57,59,54,19,53,29,90,86,78,70,47,75,38,58,68,64,47,52,52,70,60,35,79,81,68,71,68,43,41,35,69,69,43,47,50,44,40,40,50,68,63,41,60,48,46,65,90,71,52,37,72,69,47,50,52,52,49,49,62,64,42,25,77,84,66,77,67,39,36,37,66,65,39,54,49,52,49,49,58,50,56,59,72,68,57,82,82,66,82,73,82,73,75,83,74,81,87,67,58,72,67,60,49,55,49,55,50,50,54,49,52,53,49,52,50,50,52,49,51,50,51,52,51,54,51,50,54,53,47,52,52,51,52,52,50,49,54,55,48,51,53,52,52,49,54,52,48,55,51,50,52,52,52,52,52,52,51,52,51,54,52,52,51,52,52,49,54,53,50,53,53,50,54,52,49,55,50,51,53,51,53,52,53,50,52,50,52,53,49,55,51,50,54,51,52,52,53,53,53,51,52,54,51,54,50,52,51,50,54,50,52,52,51,50,52,53,52,54,51,51,50,51,52,52,53,51,53,49,51,55,49,55,53,52,52,58,68,70,78,111